Protein AF-A0A7V9N534-F1 (afdb_monomer)

Structure (mmCIF, N/CA/C/O backbone):
data_AF-A0A7V9N534-F1
#
_entry.id   AF-A0A7V9N534-F1
#
loop_
_atom_site.group_PDB
_atom_site.id
_atom_site.type_symbol
_atom_site.label_atom_id
_atom_site.label_alt_id
_atom_site.label_comp_id
_atom_site.label_asym_id
_atom_site.label_entity_id
_atom_site.label_seq_id
_atom_site.pdbx_PDB_ins_code
_atom_site.Cartn_x
_atom_site.Cartn_y
_atom_site.Cartn_z
_atom_site.occupancy
_atom_site.B_iso_or_equiv
_atom_site.auth_seq_id
_atom_site.auth_comp_id
_atom_site.auth_asym_id
_atom_site.auth_atom_id
_atom_site.pdbx_PDB_model_num
ATOM 1 N N . MET A 1 1 ? -15.725 -11.123 -26.583 1.00 34.72 1 MET A N 1
ATOM 2 C CA . MET A 1 1 ? -14.378 -10.936 -25.998 1.00 34.72 1 MET A CA 1
ATOM 3 C C . MET A 1 1 ? -13.426 -10.528 -27.109 1.00 34.72 1 MET A C 1
ATOM 5 O O . MET A 1 1 ? -13.048 -11.369 -27.905 1.00 34.72 1 MET A O 1
ATOM 9 N N . SER A 1 2 ? -13.107 -9.239 -27.230 1.00 26.81 2 SER A N 1
ATOM 10 C CA . SER A 1 2 ? -12.136 -8.755 -28.219 1.00 26.81 2 SER A CA 1
ATOM 11 C C . SER A 1 2 ? -11.227 -7.738 -27.540 1.00 26.81 2 SER A C 1
ATOM 13 O O . SER A 1 2 ? -11.642 -6.624 -27.224 1.00 26.81 2 SER A O 1
ATOM 15 N N . ARG A 1 3 ? -10.002 -8.171 -27.228 1.00 32.28 3 ARG A N 1
ATOM 16 C CA . ARG A 1 3 ? -8.938 -7.313 -26.707 1.00 32.28 3 ARG A CA 1
ATOM 17 C C . ARG A 1 3 ? -8.344 -6.552 -27.893 1.00 32.28 3 ARG A C 1
ATOM 19 O O . ARG A 1 3 ? -7.457 -7.061 -28.571 1.00 32.28 3 ARG A O 1
ATOM 26 N N . ARG A 1 4 ? -8.817 -5.327 -28.141 1.00 32.69 4 ARG A N 1
ATOM 27 C CA . ARG A 1 4 ? -8.069 -4.342 -28.938 1.00 32.69 4 ARG A CA 1
ATOM 28 C C . ARG A 1 4 ? -6.827 -3.948 -28.132 1.00 32.69 4 ARG A C 1
ATOM 30 O O . ARG A 1 4 ? -6.907 -3.095 -27.258 1.00 32.69 4 ARG A O 1
ATOM 37 N N . ARG A 1 5 ? -5.696 -4.616 -28.378 1.00 34.22 5 ARG A N 1
ATOM 38 C CA . ARG A 1 5 ? -4.385 -4.179 -27.881 1.00 34.22 5 ARG A CA 1
ATOM 39 C C . ARG A 1 5 ? -3.952 -2.962 -28.703 1.00 34.22 5 ARG A C 1
ATOM 41 O O . ARG A 1 5 ? -3.836 -3.046 -29.924 1.00 34.22 5 ARG A O 1
ATOM 48 N N . SER A 1 6 ? -3.788 -1.830 -28.024 1.00 29.58 6 SER A N 1
ATOM 49 C CA . SER A 1 6 ? -3.325 -0.558 -28.576 1.00 29.58 6 SER A CA 1
ATOM 50 C C . SER A 1 6 ? -2.000 -0.728 -29.319 1.00 29.58 6 SER A C 1
ATOM 52 O O . SER A 1 6 ? -0.975 -1.045 -28.729 1.00 29.58 6 SER A O 1
ATOM 54 N N . ARG A 1 7 ? -2.038 -0.486 -30.630 1.00 30.48 7 ARG A N 1
ATOM 55 C CA . ARG A 1 7 ? -0.916 -0.561 -31.579 1.00 30.48 7 ARG A CA 1
ATOM 56 C C . ARG A 1 7 ? -0.145 0.769 -31.681 1.00 30.48 7 ARG A C 1
ATOM 58 O O . ARG A 1 7 ? 0.484 1.033 -32.695 1.00 30.48 7 ARG A O 1
ATOM 65 N N . VAL A 1 8 ? -0.261 1.641 -30.676 1.00 29.80 8 VAL A N 1
ATOM 66 C CA . VAL A 1 8 ? 0.045 3.078 -30.826 1.00 29.80 8 VAL A CA 1
ATOM 67 C C . VAL A 1 8 ? 1.438 3.469 -30.315 1.00 29.80 8 VAL A C 1
ATOM 69 O O . VAL A 1 8 ? 2.011 4.421 -30.827 1.00 29.80 8 VAL A O 1
ATOM 72 N N . THR A 1 9 ? 2.051 2.724 -29.392 1.00 31.89 9 THR A N 1
ATOM 73 C CA . THR A 1 9 ? 3.309 3.184 -28.764 1.00 31.89 9 THR A CA 1
ATOM 74 C C . THR A 1 9 ? 4.576 2.692 -29.477 1.00 31.89 9 THR A C 1
ATOM 76 O O . THR A 1 9 ? 5.574 3.404 -29.506 1.00 31.89 9 THR A O 1
ATOM 79 N N . MET A 1 10 ? 4.527 1.534 -30.151 1.00 27.73 10 MET A N 1
ATOM 80 C CA . MET A 1 10 ? 5.702 0.928 -30.808 1.00 27.73 10 MET A CA 1
ATOM 81 C C . MET A 1 10 ? 6.201 1.707 -32.042 1.00 27.73 10 MET A C 1
ATOM 83 O O . MET A 1 10 ? 7.326 1.513 -32.481 1.00 27.73 10 MET A O 1
ATOM 87 N N . VAL A 1 11 ? 5.389 2.623 -32.583 1.00 33.34 11 VAL A N 1
ATOM 88 C CA . VAL A 1 11 ? 5.749 3.460 -33.745 1.00 33.34 11 VAL A CA 1
ATOM 89 C C . VAL A 1 11 ? 6.520 4.725 -33.334 1.00 33.34 11 VAL A C 1
ATOM 91 O O . VAL A 1 11 ? 7.246 5.292 -34.145 1.00 33.34 11 VAL A O 1
ATOM 94 N N . MET A 1 12 ? 6.412 5.170 -32.078 1.00 34.12 12 MET A N 1
ATOM 95 C CA . MET A 1 12 ? 6.914 6.493 -31.677 1.00 34.12 12 MET A CA 1
ATOM 96 C C . MET A 1 12 ? 8.432 6.531 -31.454 1.00 34.12 12 MET A C 1
ATOM 98 O O . MET A 1 12 ? 9.048 7.555 -3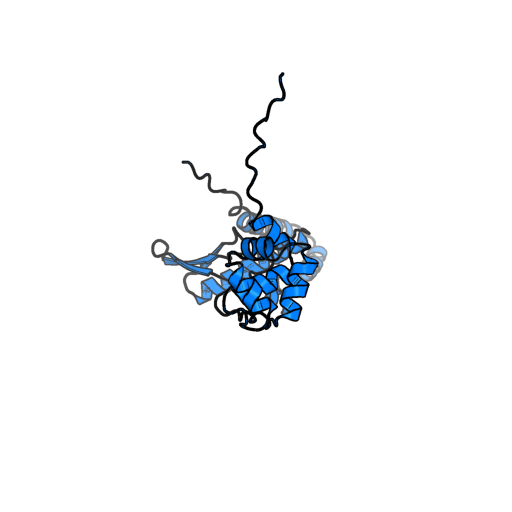1.729 1.00 34.12 12 MET A O 1
ATOM 102 N N . ILE A 1 13 ? 9.050 5.424 -31.027 1.00 41.28 13 ILE A N 1
ATOM 103 C CA . ILE A 1 13 ? 10.506 5.358 -30.805 1.00 41.28 13 ILE A CA 1
ATOM 104 C C . ILE A 1 13 ? 11.244 5.194 -32.144 1.00 41.28 13 ILE A C 1
ATOM 106 O O . ILE A 1 13 ? 12.205 5.908 -32.415 1.00 41.28 13 ILE A O 1
ATOM 110 N N . GLN A 1 14 ? 10.738 4.342 -33.040 1.00 35.94 14 GLN A N 1
ATOM 111 C CA . GLN A 1 14 ? 11.342 4.139 -34.361 1.00 35.94 14 GLN A CA 1
ATOM 112 C C . GLN A 1 14 ? 11.117 5.332 -35.304 1.00 35.94 14 GLN A C 1
ATOM 114 O O . GLN A 1 14 ? 12.031 5.738 -36.016 1.00 35.94 14 GLN A O 1
ATOM 119 N N . GLY A 1 15 ? 9.941 5.969 -35.244 1.00 37.09 15 GLY A N 1
ATOM 120 C CA . GLY A 1 15 ? 9.663 7.189 -36.005 1.00 37.09 15 GLY A CA 1
ATOM 121 C C . GLY A 1 15 ? 10.500 8.395 -35.559 1.00 37.09 15 GLY A C 1
ATOM 122 O O . GLY A 1 15 ? 10.834 9.241 -36.387 1.00 37.09 15 GLY A O 1
ATOM 123 N N . TYR A 1 16 ? 10.878 8.469 -34.277 1.00 45.50 16 TYR A N 1
ATOM 124 C CA . TYR A 1 16 ? 11.784 9.505 -33.777 1.00 45.50 16 TYR A CA 1
ATOM 125 C C . TYR A 1 16 ? 13.207 9.315 -34.319 1.00 45.50 16 TYR A C 1
ATOM 127 O O . TYR A 1 16 ? 13.776 10.260 -34.860 1.00 45.50 16 TYR A O 1
ATOM 135 N N . GLN A 1 17 ? 13.734 8.086 -34.287 1.00 39.81 17 GLN A N 1
ATOM 136 C CA . GLN A 1 17 ? 15.042 7.755 -34.866 1.00 39.81 17 GLN A CA 1
ATOM 137 C C . GLN A 1 17 ? 15.075 8.011 -36.387 1.00 39.81 17 GLN A C 1
ATOM 139 O O . GLN A 1 17 ? 16.002 8.636 -36.895 1.00 39.81 17 GLN A O 1
ATOM 144 N N . GLU A 1 18 ? 14.021 7.644 -37.128 1.00 41.62 18 GLU A N 1
ATOM 145 C CA . GLU A 1 18 ? 13.930 7.903 -38.575 1.00 41.62 18 GLU A CA 1
ATOM 146 C C . GLU A 1 18 ? 13.803 9.395 -38.925 1.00 41.62 18 GLU A C 1
ATOM 148 O O . GLU A 1 18 ? 14.359 9.842 -39.933 1.00 41.62 18 GLU A O 1
ATOM 153 N N . LYS A 1 19 ? 13.097 10.186 -38.105 1.00 45.97 19 LYS A N 1
ATOM 154 C CA . LYS A 1 19 ? 12.995 11.641 -38.286 1.00 45.97 19 LYS A CA 1
ATOM 155 C C . LYS A 1 19 ? 14.344 12.322 -38.037 1.00 45.97 19 LYS A C 1
ATOM 157 O O . LYS A 1 19 ? 14.767 13.119 -38.871 1.00 45.97 19 LYS A O 1
ATOM 162 N N . GLN A 1 20 ? 15.037 11.953 -36.959 1.00 45.94 20 GLN A N 1
ATOM 163 C CA . GLN A 1 20 ? 16.370 12.472 -36.633 1.00 45.94 20 GLN A CA 1
ATOM 164 C C . GLN A 1 20 ? 17.392 12.121 -37.727 1.00 45.94 20 GLN A C 1
ATOM 166 O O . GLN A 1 20 ? 18.140 12.991 -38.170 1.00 45.94 20 GLN A O 1
ATOM 171 N N . VAL A 1 21 ? 17.359 10.892 -38.261 1.00 42.34 21 VAL A N 1
ATOM 172 C CA . VAL A 1 21 ? 18.230 10.457 -39.370 1.00 42.34 21 VAL A CA 1
ATOM 173 C C . VAL A 1 21 ? 17.909 11.194 -40.676 1.00 42.34 21 VAL A C 1
ATOM 175 O O . VAL A 1 21 ? 18.824 11.650 -41.362 1.00 42.34 21 VAL A O 1
ATOM 178 N N . ARG A 1 22 ? 16.628 11.384 -41.030 1.00 47.25 22 ARG A N 1
ATOM 179 C CA . ARG A 1 22 ? 16.240 12.150 -42.233 1.00 47.25 22 ARG A CA 1
ATOM 180 C C . ARG A 1 22 ? 16.625 13.625 -42.134 1.00 47.25 22 ARG A C 1
ATOM 182 O O . ARG A 1 22 ? 17.104 14.190 -43.114 1.00 47.25 22 ARG A O 1
ATOM 189 N N . GLU A 1 23 ? 16.458 14.238 -40.967 1.00 46.44 23 GLU A N 1
ATOM 190 C CA . GLU A 1 23 ? 16.851 15.630 -40.722 1.00 46.44 23 GLU A CA 1
ATOM 191 C C . GLU A 1 23 ? 18.378 15.805 -40.640 1.00 46.44 23 GLU A C 1
ATOM 193 O O . GLU A 1 23 ? 18.887 16.856 -41.032 1.00 46.44 23 GLU A O 1
ATOM 198 N N . ALA A 1 24 ? 19.122 14.788 -40.189 1.00 45.25 24 ALA A N 1
ATOM 199 C CA . ALA A 1 24 ? 20.587 14.760 -40.211 1.00 45.25 24 ALA A CA 1
ATOM 200 C C . ALA A 1 24 ? 21.148 14.596 -41.638 1.00 45.25 24 ALA A C 1
ATOM 202 O O . ALA A 1 24 ? 22.110 15.272 -42.006 1.00 45.25 24 ALA A O 1
ATOM 203 N N . ILE A 1 25 ? 20.512 13.770 -42.480 1.00 47.59 25 ILE A N 1
ATOM 204 C CA . ILE A 1 25 ? 20.853 13.633 -43.907 1.00 47.59 25 ILE A CA 1
ATOM 205 C C . ILE A 1 25 ? 20.515 14.919 -44.681 1.00 47.59 25 ILE A C 1
ATOM 207 O O . ILE A 1 25 ? 21.294 15.341 -45.529 1.00 47.59 25 ILE A O 1
ATOM 211 N N . ALA A 1 26 ? 19.397 15.582 -44.369 1.00 48.44 26 ALA A N 1
ATOM 212 C CA . ALA A 1 26 ? 19.034 16.858 -44.990 1.00 48.44 26 ALA A CA 1
ATOM 213 C C . ALA A 1 26 ? 20.002 18.000 -44.611 1.00 48.44 26 ALA A C 1
ATOM 215 O O . ALA A 1 26 ? 20.362 18.806 -45.466 1.00 48.44 26 ALA A O 1
ATOM 216 N N . ARG A 1 27 ? 20.476 18.040 -43.355 1.00 43.56 27 ARG A N 1
ATOM 217 C CA . ARG A 1 27 ? 21.455 19.031 -42.862 1.00 43.56 27 ARG A CA 1
ATOM 218 C C . ARG A 1 27 ? 22.885 18.795 -43.355 1.00 43.56 27 ARG A C 1
ATOM 220 O O . ARG A 1 27 ? 23.632 19.753 -43.516 1.00 43.56 27 ARG A O 1
ATOM 227 N N . SER A 1 28 ? 23.281 17.550 -43.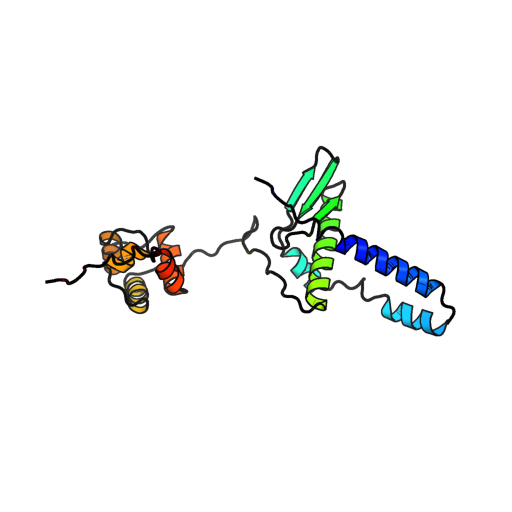631 1.00 44.28 28 SER A N 1
ATOM 228 C CA . SER A 1 28 ? 24.611 17.261 -44.196 1.00 44.28 28 SER A CA 1
ATOM 229 C C . SER A 1 28 ? 24.749 17.697 -45.662 1.00 44.28 28 SER A C 1
ATOM 231 O O . SER A 1 28 ? 25.868 17.904 -46.141 1.00 44.28 28 SER A O 1
ATOM 233 N N . GLN A 1 29 ? 23.617 17.888 -46.353 1.00 52.22 29 GLN A N 1
ATOM 234 C CA . GLN A 1 29 ? 23.547 18.310 -47.754 1.00 52.22 29 GLN A CA 1
ATOM 235 C C . GLN A 1 29 ? 23.413 19.834 -47.948 1.00 52.22 29 GLN A C 1
ATOM 237 O O . GLN A 1 29 ? 23.663 20.313 -49.055 1.00 52.22 29 GLN A O 1
ATOM 242 N N . SER A 1 30 ? 23.083 20.621 -46.915 1.00 45.69 30 SER A N 1
ATOM 243 C CA . SER A 1 30 ? 23.062 22.090 -47.001 1.00 45.69 30 SER A CA 1
ATOM 244 C C . SER A 1 30 ? 24.465 22.680 -46.803 1.00 45.69 30 SER A C 1
ATOM 246 O O . SER A 1 30 ? 25.113 22.502 -45.772 1.00 45.69 30 SER A O 1
ATOM 248 N N . ALA A 1 31 ? 24.966 23.365 -47.830 1.00 53.75 31 ALA A N 1
ATOM 249 C CA . ALA A 1 31 ? 26.324 23.886 -47.904 1.00 53.75 31 ALA A CA 1
ATOM 250 C C . ALA A 1 31 ? 26.476 25.256 -47.210 1.00 53.75 31 ALA A C 1
ATOM 252 O O . ALA A 1 31 ? 26.353 26.291 -47.861 1.00 53.75 31 ALA A O 1
ATOM 253 N N . ASN A 1 32 ? 26.813 25.270 -45.915 1.00 53.84 32 ASN A N 1
ATOM 254 C CA . ASN A 1 32 ? 27.385 26.447 -45.245 1.00 53.84 32 ASN A CA 1
ATOM 255 C C . ASN A 1 32 ? 28.390 26.034 -44.136 1.00 53.84 32 ASN A C 1
ATOM 257 O O . ASN A 1 32 ? 28.001 25.355 -43.185 1.00 53.84 32 ASN A O 1
ATOM 261 N N . PRO A 1 33 ? 29.684 26.407 -44.226 1.00 51.62 33 PRO A N 1
ATOM 262 C CA . PRO A 1 33 ? 30.714 26.031 -43.247 1.00 51.62 33 PRO A CA 1
ATOM 263 C C . PRO A 1 33 ? 30.466 26.541 -41.818 1.00 51.62 33 PRO A C 1
ATOM 265 O O . PRO A 1 33 ? 30.778 25.826 -40.872 1.00 51.62 33 PRO A O 1
ATOM 268 N N . ALA A 1 34 ? 29.857 27.720 -41.649 1.00 52.56 34 ALA A N 1
ATOM 269 C CA . ALA A 1 34 ? 29.567 28.288 -40.326 1.00 52.56 34 ALA A CA 1
ATOM 270 C C . ALA A 1 34 ? 28.436 27.538 -39.592 1.00 52.56 34 ALA A C 1
ATOM 272 O O . ALA A 1 34 ? 28.434 27.434 -38.369 1.00 52.56 34 ALA A O 1
ATOM 273 N N . GLU A 1 35 ? 27.500 26.948 -40.342 1.00 49.88 35 GLU A N 1
ATOM 274 C CA . GLU A 1 35 ? 26.437 26.101 -39.786 1.00 49.88 35 GLU A CA 1
ATOM 275 C C . GLU A 1 35 ? 26.971 24.731 -39.352 1.00 49.88 35 GLU A C 1
ATOM 277 O O . GLU A 1 35 ? 26.419 24.132 -38.434 1.00 49.88 35 GLU A O 1
ATOM 282 N N . ARG A 1 36 ? 28.070 24.247 -39.955 1.00 48.66 36 ARG A N 1
ATOM 283 C CA . ARG A 1 36 ? 28.744 23.010 -39.525 1.00 48.66 36 ARG A CA 1
ATOM 284 C C . ARG A 1 36 ? 29.401 23.174 -38.162 1.00 48.66 36 ARG A C 1
ATOM 286 O O . ARG A 1 36 ? 29.263 22.289 -37.331 1.00 48.66 36 ARG A O 1
ATOM 293 N N . GLU A 1 37 ? 30.062 24.299 -37.918 1.00 42.94 37 GLU A N 1
ATOM 294 C CA . GLU A 1 37 ? 30.744 24.569 -36.646 1.00 42.94 37 GLU A CA 1
ATOM 295 C C . GLU A 1 37 ? 29.742 24.732 -35.491 1.00 42.94 37 GLU A C 1
ATOM 297 O O . GLU A 1 37 ? 29.888 24.100 -34.448 1.00 42.94 37 GLU A O 1
ATOM 302 N N . HIS A 1 38 ? 28.637 25.449 -35.724 1.00 42.00 38 HIS A N 1
ATOM 303 C CA . HIS A 1 38 ? 27.565 25.594 -34.732 1.00 42.00 38 HIS A CA 1
ATOM 304 C C . HIS A 1 38 ? 26.722 24.316 -34.552 1.00 42.00 38 HIS A C 1
ATOM 306 O O . HIS A 1 38 ? 26.182 24.064 -33.474 1.00 42.00 38 HIS A O 1
ATOM 312 N N . ALA A 1 39 ? 26.625 23.471 -35.586 1.00 41.19 39 ALA A N 1
ATOM 313 C CA . ALA A 1 39 ? 26.009 22.153 -35.473 1.00 41.19 39 ALA A CA 1
ATOM 314 C C . ALA A 1 39 ? 26.876 21.171 -34.675 1.00 41.19 39 ALA A C 1
ATOM 316 O O . ALA A 1 39 ? 26.305 20.350 -33.973 1.00 41.19 39 ALA A O 1
ATOM 317 N N . ILE A 1 40 ? 28.209 21.262 -34.741 1.00 42.41 40 ILE A N 1
ATOM 318 C CA . ILE A 1 40 ? 29.130 20.445 -33.928 1.00 42.41 40 ILE A CA 1
ATOM 319 C C . ILE A 1 40 ? 29.041 20.842 -32.442 1.00 42.41 40 ILE A C 1
ATOM 321 O O . ILE A 1 40 ? 29.060 19.982 -31.561 1.00 42.41 40 ILE A O 1
ATOM 325 N N . GLU A 1 41 ? 28.863 22.133 -32.157 1.00 38.62 41 GLU A N 1
ATOM 326 C CA . GLU A 1 41 ? 28.732 22.659 -30.791 1.00 38.62 41 GLU A CA 1
ATOM 327 C C . GLU A 1 41 ? 27.388 22.274 -30.137 1.00 38.62 41 GLU A C 1
ATOM 329 O O . GLU A 1 41 ? 27.350 21.912 -28.964 1.00 38.62 41 GLU A O 1
ATOM 334 N N . ASN A 1 42 ? 26.303 22.206 -30.920 1.00 38.47 42 ASN A N 1
ATOM 335 C CA . ASN A 1 42 ? 24.999 21.687 -30.477 1.00 38.47 42 ASN A CA 1
ATOM 336 C C . ASN A 1 42 ? 24.823 20.161 -30.662 1.00 38.47 42 ASN A C 1
ATOM 338 O O . ASN A 1 42 ? 23.759 19.627 -30.346 1.00 38.47 42 ASN A O 1
ATOM 342 N N . GLN A 1 43 ? 25.835 19.441 -31.163 1.00 38.59 43 GLN A N 1
ATOM 343 C CA . GLN A 1 43 ? 25.797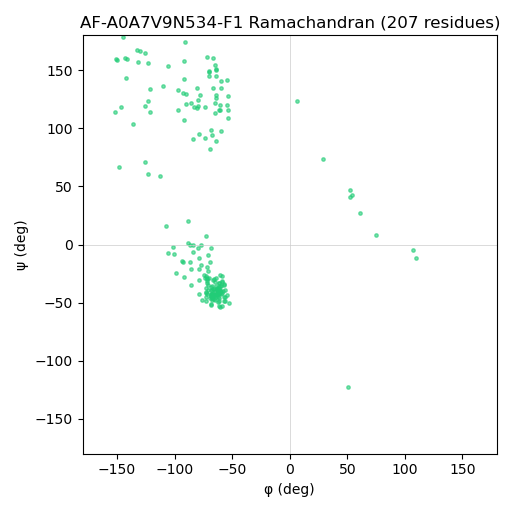 17.982 -31.377 1.00 38.59 43 GLN A CA 1
ATOM 344 C C . GLN A 1 43 ? 26.144 17.153 -30.133 1.00 38.59 43 GLN A C 1
ATOM 346 O O . GLN A 1 43 ? 26.080 15.933 -30.202 1.00 38.59 43 GLN A O 1
ATOM 351 N N . HIS A 1 44 ? 26.448 17.776 -28.993 1.00 38.12 44 HIS A N 1
ATOM 352 C CA . HIS A 1 44 ? 26.866 17.059 -27.779 1.00 38.12 44 HIS A CA 1
ATOM 353 C C . HIS A 1 44 ? 25.812 17.022 -26.660 1.00 38.12 44 HIS A C 1
ATOM 355 O O . HIS A 1 44 ? 26.133 16.683 -25.524 1.00 38.12 44 HIS A O 1
ATOM 361 N N . SER A 1 45 ? 24.542 17.323 -26.949 1.00 39.53 45 SER A N 1
ATOM 362 C CA . SER A 1 45 ? 23.483 17.209 -25.931 1.00 39.53 45 SER A CA 1
ATOM 363 C C . SER A 1 45 ? 22.900 15.792 -25.784 1.00 39.53 45 SER A C 1
ATOM 365 O O . SER A 1 45 ? 22.097 15.583 -24.881 1.00 39.53 45 SER A O 1
ATOM 367 N N . SER A 1 46 ? 23.280 14.825 -26.633 1.00 38.19 46 SER A N 1
ATOM 368 C CA . SER A 1 46 ? 22.877 13.409 -26.511 1.00 38.19 46 SER A CA 1
ATOM 369 C C . SER A 1 46 ? 23.868 12.537 -25.733 1.00 38.19 46 SER A C 1
ATOM 371 O O . SER A 1 46 ? 23.500 11.442 -25.325 1.00 38.19 46 SER A O 1
ATOM 373 N N . ASP A 1 47 ? 25.097 13.017 -25.510 1.00 45.75 47 ASP A N 1
ATOM 374 C CA . ASP A 1 47 ? 26.193 12.221 -24.928 1.00 45.75 47 ASP A CA 1
ATOM 375 C C . ASP A 1 47 ? 26.426 12.502 -23.433 1.00 45.75 47 ASP A C 1
ATOM 377 O O . ASP A 1 47 ? 27.265 11.866 -22.800 1.00 45.75 47 ASP A O 1
ATOM 381 N N . ASN A 1 48 ? 25.678 13.436 -22.843 1.00 50.59 48 ASN A N 1
ATOM 382 C CA . ASN A 1 48 ? 25.828 13.838 -21.445 1.00 50.59 48 ASN A CA 1
ATOM 383 C C . ASN A 1 48 ? 24.598 13.434 -20.620 1.00 50.59 48 ASN A C 1
ATOM 385 O O . ASN A 1 48 ? 23.942 14.282 -20.023 1.00 50.59 48 ASN A O 1
ATOM 389 N N . VAL A 1 49 ? 24.284 12.134 -20.570 1.00 57.44 49 VAL A N 1
ATOM 390 C CA . VAL A 1 49 ? 23.391 11.634 -19.513 1.00 57.44 49 VAL A CA 1
ATOM 391 C C . VAL A 1 49 ? 24.118 11.837 -18.187 1.00 57.44 49 VAL A C 1
ATOM 393 O O . VAL A 1 49 ? 25.168 11.242 -17.929 1.00 57.44 49 VAL A O 1
ATOM 396 N N . THR A 1 50 ? 23.599 12.726 -17.353 1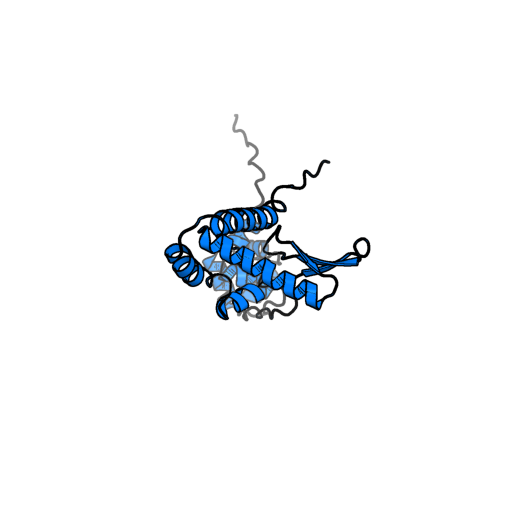.00 69.69 50 THR A N 1
ATOM 397 C CA . THR A 1 50 ? 24.190 13.024 -16.052 1.00 69.69 50 THR A CA 1
ATOM 398 C C . THR A 1 50 ? 24.123 11.795 -15.138 1.00 69.69 50 THR A C 1
ATOM 400 O O . THR A 1 50 ? 23.253 10.931 -15.263 1.00 69.69 50 THR A O 1
ATOM 403 N N . ALA A 1 51 ? 25.034 11.706 -14.163 1.00 65.94 51 ALA A N 1
ATOM 404 C CA . ALA A 1 51 ? 25.008 10.622 -13.174 1.00 65.94 51 ALA A CA 1
ATOM 405 C C . ALA A 1 51 ? 23.686 10.576 -12.378 1.00 65.94 51 ALA A C 1
ATOM 407 O O . ALA A 1 51 ? 23.281 9.513 -11.912 1.00 65.94 51 ALA A O 1
ATOM 408 N N . GLU A 1 52 ? 23.012 11.720 -12.239 1.00 69.19 52 GLU A N 1
ATOM 409 C CA . GLU A 1 52 ? 21.705 11.845 -11.593 1.00 69.19 52 GLU A CA 1
ATOM 410 C C . GLU A 1 52 ? 20.582 11.256 -12.457 1.00 69.19 52 GLU A C 1
ATOM 412 O O . GLU A 1 52 ? 19.788 10.461 -11.956 1.00 69.19 52 GLU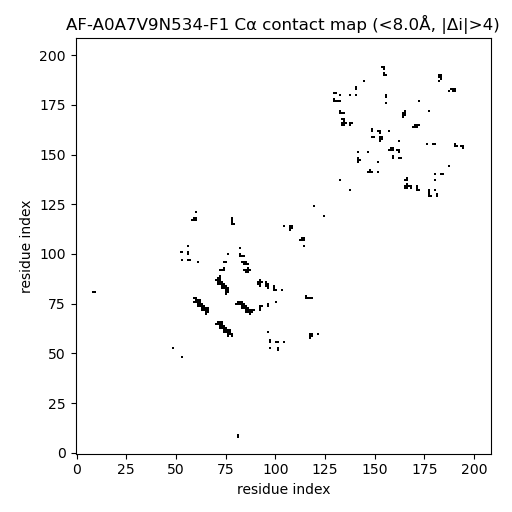 A O 1
ATOM 417 N N . GLU A 1 53 ? 20.566 11.546 -13.760 1.00 66.25 53 GLU A N 1
ATOM 418 C CA . GLU A 1 53 ? 19.614 10.954 -14.712 1.00 66.25 53 GLU A CA 1
ATOM 419 C C . GLU A 1 53 ? 19.791 9.433 -14.819 1.00 66.25 53 GLU A C 1
ATOM 421 O O . GLU A 1 53 ? 18.805 8.696 -14.837 1.00 66.25 53 GLU A O 1
ATOM 426 N N . LEU A 1 54 ? 21.036 8.941 -14.787 1.00 65.56 54 LEU A N 1
ATOM 427 C CA . LEU A 1 54 ? 21.345 7.507 -14.713 1.00 65.56 54 LEU A CA 1
ATOM 428 C C . LEU A 1 54 ? 20.856 6.871 -13.406 1.00 65.56 54 LEU A C 1
ATOM 430 O O . LEU A 1 54 ? 20.287 5.778 -13.422 1.00 65.56 54 LEU A O 1
ATOM 434 N N . ALA A 1 55 ? 21.060 7.534 -12.265 1.00 73.25 55 ALA A N 1
ATOM 435 C CA . ALA A 1 55 ? 20.581 7.046 -10.972 1.00 73.25 55 ALA A CA 1
ATOM 436 C C . ALA A 1 55 ? 19.045 7.020 -10.907 1.00 73.25 55 ALA A C 1
ATOM 438 O O . ALA A 1 55 ? 18.464 6.068 -10.382 1.00 73.25 55 ALA A O 1
ATOM 439 N N . GLN A 1 56 ? 18.381 8.024 -11.486 1.00 74.25 56 GLN A N 1
ATOM 440 C CA . GLN A 1 56 ? 16.928 8.073 -11.596 1.00 74.25 56 GLN A CA 1
ATOM 441 C C . GLN A 1 56 ? 16.400 6.983 -12.536 1.00 74.25 56 GLN A C 1
ATOM 443 O O . GLN A 1 56 ? 15.471 6.271 -12.166 1.00 74.25 56 GLN A O 1
ATOM 448 N N . ALA A 1 57 ? 17.000 6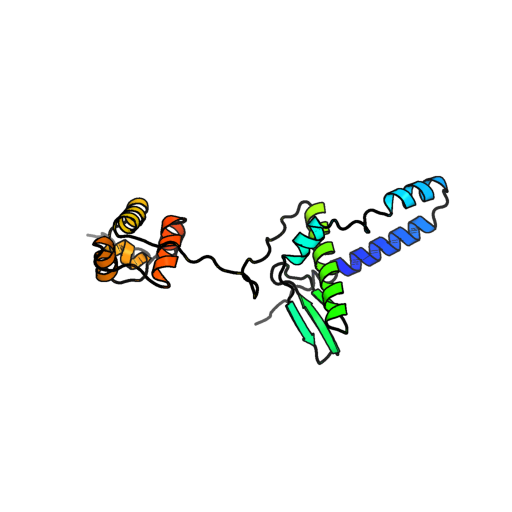.792 -13.710 1.00 76.31 57 ALA A N 1
ATOM 449 C CA . ALA A 1 57 ? 16.651 5.716 -14.636 1.00 76.31 57 ALA A CA 1
ATOM 450 C C . ALA A 1 57 ? 16.758 4.332 -13.974 1.00 76.31 57 ALA A C 1
ATOM 452 O O . ALA A 1 57 ? 15.824 3.534 -14.039 1.00 76.31 57 ALA A O 1
ATOM 453 N N . ARG A 1 58 ? 17.848 4.089 -13.238 1.00 81.94 58 ARG A N 1
ATOM 454 C CA . ARG A 1 58 ? 18.097 2.827 -12.519 1.00 81.94 58 ARG A CA 1
ATOM 455 C C . ARG A 1 58 ? 17.203 2.597 -11.304 1.00 81.94 58 ARG A C 1
ATOM 457 O O . ARG A 1 58 ? 17.213 1.503 -10.747 1.00 81.94 58 ARG A O 1
ATOM 464 N N . SER A 1 59 ? 16.432 3.600 -10.887 1.00 84.12 59 SER A N 1
ATOM 465 C CA . SER A 1 59 ? 15.419 3.427 -9.842 1.00 84.12 59 SER A CA 1
ATOM 466 C C . SER A 1 59 ? 14.147 2.735 -10.349 1.00 84.12 59 SER A C 1
ATOM 468 O O . SER A 1 59 ? 13.384 2.212 -9.539 1.00 84.12 59 SER A O 1
ATOM 470 N N . TYR A 1 60 ? 13.927 2.688 -11.668 1.00 87.44 60 TYR A N 1
ATOM 471 C CA . TYR A 1 60 ? 12.805 1.966 -12.268 1.00 87.44 60 TYR A CA 1
ATOM 472 C C . TYR A 1 60 ? 13.104 0.472 -12.366 1.00 87.44 60 TYR A C 1
ATOM 474 O O . TYR A 1 60 ? 14.174 0.061 -12.814 1.00 87.44 60 TYR A O 1
ATOM 482 N N . ALA A 1 61 ? 12.126 -0.352 -11.989 1.00 87.88 61 ALA A N 1
ATOM 483 C CA . ALA A 1 61 ? 12.253 -1.798 -12.085 1.00 87.88 61 ALA A CA 1
ATOM 484 C C . ALA A 1 61 ? 12.368 -2.238 -13.553 1.00 87.88 61 ALA A C 1
ATOM 486 O O . ALA A 1 61 ? 11.474 -1.983 -14.363 1.00 87.88 61 ALA A O 1
ATOM 487 N N . MET A 1 62 ? 13.463 -2.925 -13.876 1.00 89.19 62 MET A N 1
ATOM 488 C CA . MET A 1 62 ? 13.684 -3.553 -15.174 1.00 89.19 62 MET A CA 1
ATOM 489 C C . MET A 1 62 ? 13.303 -5.032 -15.089 1.00 89.19 62 MET A C 1
ATOM 491 O O . MET A 1 62 ? 13.930 -5.805 -14.366 1.00 89.19 62 MET A O 1
ATOM 495 N N . GLU A 1 63 ? 12.284 -5.435 -15.841 1.00 89.69 63 GLU A N 1
ATOM 496 C CA . GLU A 1 63 ? 11.885 -6.835 -15.972 1.00 89.69 63 GLU A CA 1
ATOM 497 C C . GLU A 1 63 ? 12.484 -7.433 -17.241 1.00 89.69 63 GLU A C 1
ATOM 499 O O . GLU A 1 63 ? 12.394 -6.840 -18.316 1.00 89.69 63 GLU A O 1
ATOM 504 N N . MET A 1 64 ? 13.073 -8.624 -17.117 1.00 90.31 64 MET A N 1
ATOM 505 C CA . MET A 1 64 ? 13.696 -9.341 -18.227 1.00 90.31 64 MET A CA 1
ATOM 506 C C . MET A 1 64 ? 13.090 -10.731 -18.394 1.00 90.31 64 MET A C 1
ATOM 508 O O . MET A 1 64 ? 13.154 -11.563 -17.488 1.00 90.31 64 MET A O 1
ATOM 512 N N . GLU A 1 65 ? 12.582 -11.010 -19.589 1.00 93.19 65 GLU A N 1
ATOM 513 C CA . GLU A 1 65 ? 11.978 -12.287 -19.961 1.00 93.19 65 GLU A CA 1
ATOM 514 C C . GLU A 1 65 ? 12.720 -12.889 -21.160 1.00 93.19 65 GLU A C 1
ATOM 516 O O . GLU A 1 65 ? 13.010 -12.201 -22.135 1.00 93.19 65 GLU A O 1
ATOM 521 N N . TRP A 1 66 ? 13.046 -14.181 -21.109 1.00 96.31 66 TRP A N 1
ATOM 522 C CA . TRP A 1 66 ? 13.608 -14.884 -22.265 1.00 96.31 66 TRP A CA 1
ATOM 523 C C . TRP A 1 66 ? 12.494 -15.275 -23.244 1.00 96.31 66 TRP A C 1
ATOM 525 O O . TRP A 1 66 ? 11.577 -15.999 -22.857 1.00 96.31 66 TRP A O 1
ATOM 535 N N . SER A 1 67 ? 12.601 -14.856 -24.508 1.00 93.50 67 SER A N 1
ATOM 536 C CA . SER A 1 67 ? 11.757 -15.330 -25.612 1.00 93.50 67 SER A CA 1
ATOM 537 C C . SER A 1 67 ? 12.431 -16.531 -26.288 1.00 93.50 67 SER A C 1
ATOM 539 O O . SER A 1 67 ? 13.415 -16.346 -27.009 1.00 93.50 67 SER A O 1
ATOM 541 N N . PRO A 1 68 ? 11.935 -17.770 -26.095 1.00 92.88 68 PRO A N 1
ATOM 542 C CA . PRO A 1 68 ? 12.482 -18.935 -26.786 1.00 92.88 68 PRO A CA 1
ATOM 543 C C . PRO A 1 68 ? 12.155 -18.946 -28.286 1.00 92.88 68 PRO A C 1
ATOM 545 O O . PRO A 1 68 ? 12.860 -19.612 -29.037 1.00 92.88 68 PRO A O 1
ATOM 548 N N . GLU A 1 69 ? 11.102 -18.239 -28.715 1.00 91.06 69 GLU A N 1
ATOM 549 C CA . GLU A 1 69 ? 10.698 -18.132 -30.125 1.00 91.06 69 GLU A CA 1
ATOM 550 C C . GLU A 1 69 ? 11.675 -17.256 -30.916 1.00 91.06 69 GLU A C 1
ATOM 552 O O . GLU A 1 69 ? 12.089 -17.627 -32.012 1.00 91.06 69 GLU A O 1
ATOM 557 N N . ASP A 1 70 ? 12.098 -16.139 -30.319 1.00 92.12 70 ASP A N 1
ATOM 558 C CA . ASP A 1 70 ? 12.951 -15.144 -30.976 1.00 92.12 70 ASP A CA 1
ATOM 559 C C . ASP A 1 70 ? 14.433 -15.261 -30.582 1.00 92.12 70 ASP A C 1
ATOM 561 O O . ASP A 1 70 ? 15.281 -14.584 -31.156 1.00 92.12 70 ASP A O 1
ATOM 565 N N . ALA A 1 71 ? 14.752 -16.107 -29.597 1.00 94.00 71 ALA A N 1
ATOM 566 C CA . ALA A 1 71 ? 16.080 -16.251 -29.000 1.00 94.00 71 ALA A CA 1
ATOM 567 C C . ALA A 1 71 ? 16.683 -14.923 -28.485 1.00 94.00 71 ALA A C 1
ATOM 569 O O . ALA A 1 71 ? 17.875 -14.658 -28.649 1.00 94.00 71 ALA A O 1
ATOM 570 N N . ILE A 1 72 ? 15.857 -14.100 -27.832 1.00 94.31 72 ILE A N 1
ATOM 571 C CA . ILE A 1 72 ? 16.242 -12.806 -27.246 1.00 94.31 72 ILE A CA 1
ATOM 572 C C . ILE A 1 72 ? 15.739 -12.675 -25.809 1.00 94.31 72 ILE A C 1
ATOM 574 O O . ILE A 1 72 ? 14.737 -13.276 -25.418 1.00 94.31 72 ILE A O 1
ATOM 578 N N . PHE A 1 73 ? 16.391 -11.822 -25.030 1.00 95.00 73 PHE A N 1
ATOM 579 C CA . PHE A 1 73 ? 15.833 -11.276 -23.800 1.00 95.00 73 PHE A CA 1
ATOM 580 C C . PHE A 1 73 ? 14.993 -10.047 -24.140 1.00 95.00 73 PHE A C 1
ATOM 582 O O . PHE A 1 73 ? 15.502 -9.091 -24.718 1.00 95.00 73 PHE A O 1
ATOM 589 N N . VAL A 1 74 ? 13.716 -10.070 -23.773 1.00 91.88 74 VAL A N 1
ATOM 590 C CA . VAL A 1 74 ? 12.806 -8.928 -23.858 1.00 91.88 74 VAL A CA 1
ATOM 591 C C . VAL A 1 74 ? 12.830 -8.197 -22.527 1.00 91.88 74 VAL A C 1
ATOM 593 O O . VAL A 1 74 ? 12.673 -8.807 -21.471 1.00 91.88 74 VAL A O 1
ATOM 596 N N . VAL A 1 75 ? 13.005 -6.884 -22.592 1.00 93.12 75 VAL A N 1
ATOM 597 C CA . VAL A 1 75 ? 13.049 -5.992 -21.436 1.00 93.12 75 VAL A CA 1
ATOM 598 C C . VAL A 1 75 ? 11.797 -5.127 -21.420 1.00 93.12 75 VAL A C 1
ATOM 600 O O . VAL A 1 75 ? 11.380 -4.596 -22.455 1.00 93.12 75 VAL A O 1
ATOM 603 N N . SER A 1 76 ? 11.197 -4.970 -20.245 1.00 91.56 76 SER A N 1
ATOM 604 C CA . SER A 1 76 ? 10.065 -4.074 -20.012 1.00 91.56 76 SER A CA 1
ATOM 605 C C . SER A 1 76 ? 10.140 -3.398 -18.649 1.00 91.56 76 SER A C 1
ATOM 607 O O . SER A 1 76 ? 10.816 -3.873 -17.743 1.00 91.56 76 SER A O 1
ATOM 609 N N . PHE A 1 77 ? 9.402 -2.298 -18.509 1.00 89.88 77 PHE A N 1
ATOM 610 C CA . PHE A 1 77 ? 9.338 -1.497 -17.289 1.00 89.88 77 PHE A CA 1
ATOM 611 C C . PHE A 1 77 ? 7.881 -1.433 -16.805 1.00 89.88 77 PHE A C 1
ATOM 613 O O . PHE A 1 77 ? 7.047 -0.848 -17.507 1.00 89.88 77 PHE A O 1
ATOM 620 N N . PRO A 1 78 ? 7.533 -2.019 -15.643 1.00 87.44 78 PRO A N 1
ATOM 621 C CA . PRO A 1 78 ? 6.154 -2.049 -15.138 1.00 87.44 78 PRO A CA 1
ATOM 622 C C . PRO A 1 78 ? 5.542 -0.662 -14.950 1.00 87.44 78 PRO A C 1
ATOM 624 O O . PRO A 1 78 ? 4.381 -0.434 -15.296 1.00 87.44 78 PRO A O 1
ATOM 627 N N . ASP A 1 79 ? 6.353 0.274 -14.458 1.00 87.06 79 ASP A N 1
ATOM 628 C CA . ASP A 1 79 ? 5.945 1.652 -14.171 1.00 87.06 79 ASP A CA 1
ATOM 629 C C . ASP A 1 79 ? 5.884 2.527 -15.423 1.00 87.06 79 ASP A C 1
ATOM 631 O O . ASP A 1 79 ? 5.307 3.615 -15.400 1.00 87.06 79 ASP A O 1
ATOM 635 N N . VAL A 1 80 ? 6.422 2.034 -16.544 1.00 87.94 80 VAL A N 1
ATOM 636 C CA . VAL A 1 80 ? 6.442 2.739 -17.826 1.00 87.94 80 VAL A CA 1
ATOM 637 C C . VAL A 1 80 ? 5.817 1.868 -18.927 1.00 87.94 80 VAL A C 1
ATOM 639 O O . VAL A 1 80 ? 6.507 1.374 -19.829 1.00 87.94 80 VAL A O 1
ATOM 642 N N . PRO A 1 81 ? 4.480 1.662 -18.896 1.00 76.69 81 PRO A N 1
ATOM 643 C CA . PRO A 1 81 ? 3.810 0.765 -19.826 1.00 76.69 81 PRO A CA 1
ATOM 644 C C . PRO A 1 81 ? 4.002 1.199 -21.281 1.00 76.69 81 PRO A C 1
ATOM 646 O O . PRO A 1 81 ? 3.559 2.268 -21.705 1.00 76.69 81 PRO A O 1
ATOM 649 N N . GLY A 1 82 ? 4.612 0.321 -22.075 1.00 82.69 82 GLY A N 1
ATOM 650 C CA . GLY A 1 82 ? 4.827 0.526 -23.508 1.00 82.69 82 GLY A CA 1
ATOM 651 C C . GLY A 1 82 ? 6.280 0.767 -23.906 1.00 82.69 82 GLY A C 1
ATOM 652 O O . GLY A 1 82 ? 6.571 0.655 -25.095 1.00 82.69 82 GLY A O 1
ATOM 653 N N . VAL A 1 83 ? 7.183 1.012 -22.951 1.00 89.56 83 VAL A N 1
ATOM 654 C CA . VAL A 1 83 ? 8.628 0.948 -23.204 1.00 89.56 83 VAL A CA 1
ATOM 655 C C . VAL A 1 83 ? 9.053 -0.511 -23.160 1.00 89.56 83 VAL A C 1
ATOM 657 O O . VAL A 1 83 ? 8.878 -1.200 -22.153 1.00 89.56 83 VAL A O 1
ATOM 660 N N . ARG A 1 84 ? 9.557 -1.001 -24.291 1.00 89.62 84 ARG A N 1
ATOM 661 C CA . ARG A 1 84 ? 10.099 -2.350 -24.428 1.00 89.62 84 ARG A CA 1
ATOM 662 C C . ARG A 1 84 ? 11.308 -2.300 -25.337 1.00 89.62 84 ARG A C 1
ATOM 664 O O . ARG A 1 84 ? 11.305 -1.575 -26.330 1.00 89.62 84 ARG A O 1
ATOM 671 N N . THR A 1 85 ? 12.297 -3.108 -25.013 1.00 94.75 85 THR A N 1
ATOM 672 C CA . THR A 1 85 ? 13.496 -3.293 -25.822 1.00 94.75 85 THR A CA 1
ATOM 673 C C . THR A 1 85 ? 13.944 -4.745 -25.714 1.00 94.75 85 THR A C 1
ATOM 675 O O . THR A 1 85 ? 13.269 -5.557 -25.076 1.00 94.75 85 THR A O 1
ATOM 678 N N . HIS A 1 86 ? 15.012 -5.113 -26.401 1.00 94.06 86 HIS A N 1
ATOM 679 C CA . HIS A 1 86 ? 15.507 -6.477 -26.399 1.00 94.06 86 HIS A CA 1
ATOM 680 C C . HIS A 1 86 ? 17.011 -6.520 -26.618 1.00 94.06 86 HIS A C 1
ATOM 682 O O . HIS A 1 86 ? 17.591 -5.579 -27.149 1.00 94.06 86 HIS A O 1
ATOM 688 N N . GLY A 1 87 ? 17.615 -7.638 -26.232 1.00 91.38 87 GLY A N 1
ATOM 689 C CA . GLY A 1 87 ? 19.008 -7.949 -26.517 1.00 91.38 87 GLY A CA 1
ATOM 690 C C . GLY A 1 87 ? 19.215 -9.451 -26.637 1.00 91.38 87 GLY A C 1
ATOM 691 O O . GLY A 1 87 ? 18.417 -10.259 -26.160 1.00 91.38 87 GLY A O 1
ATOM 692 N N . THR A 1 88 ? 20.291 -9.841 -27.301 1.00 90.75 88 THR A N 1
ATOM 693 C CA . THR A 1 88 ? 20.619 -11.257 -27.554 1.00 90.75 88 THR A CA 1
ATOM 694 C C . THR A 1 88 ? 21.247 -11.938 -26.337 1.00 90.75 88 THR A C 1
ATOM 696 O O . THR A 1 88 ? 21.189 -13.158 -26.186 1.00 90.75 88 THR A O 1
ATOM 699 N N . THR A 1 89 ? 21.804 -11.144 -25.423 1.00 95.00 89 THR A N 1
ATOM 700 C CA . THR A 1 89 ? 22.336 -11.586 -24.131 1.00 95.00 89 THR A CA 1
ATOM 701 C C . THR A 1 89 ? 21.688 -10.789 -23.001 1.00 95.00 89 THR A C 1
ATOM 703 O O . THR A 1 89 ? 21.067 -9.756 -23.242 1.00 95.00 89 THR A O 1
ATOM 706 N N . ARG A 1 90 ? 21.819 -11.251 -21.750 1.00 90.62 90 ARG A N 1
ATOM 707 C CA . ARG A 1 90 ? 21.291 -10.502 -20.596 1.00 90.62 90 ARG A CA 1
ATOM 708 C C . ARG A 1 90 ? 21.970 -9.142 -20.434 1.00 90.62 90 ARG A C 1
ATOM 710 O O . ARG A 1 90 ? 21.306 -8.176 -20.098 1.00 90.62 90 ARG A O 1
ATOM 717 N N . GLU A 1 91 ? 23.277 -9.078 -20.660 1.00 92.62 91 GLU A N 1
ATOM 718 C CA . GLU A 1 91 ? 24.046 -7.836 -20.542 1.00 92.62 91 GLU A CA 1
ATOM 719 C C . GLU A 1 91 ? 23.643 -6.830 -21.626 1.00 92.62 91 GLU A C 1
ATOM 721 O O . GLU A 1 91 ? 23.312 -5.692 -21.315 1.00 92.62 91 GLU A O 1
ATOM 726 N N . ASP A 1 92 ? 23.565 -7.292 -22.876 1.00 91.38 92 ASP A N 1
ATOM 727 C CA . ASP A 1 92 ? 23.092 -6.510 -24.024 1.00 91.38 92 ASP A CA 1
ATOM 728 C C . ASP A 1 92 ? 21.668 -5.979 -23.797 1.00 91.38 92 ASP A C 1
ATOM 730 O O . ASP A 1 92 ? 21.399 -4.787 -23.910 1.00 91.38 92 ASP A O 1
ATOM 734 N N . ALA A 1 93 ? 20.756 -6.848 -23.360 1.00 91.25 93 ALA A N 1
ATOM 735 C CA . ALA A 1 93 ? 19.385 -6.461 -23.063 1.00 91.25 93 ALA A CA 1
ATOM 736 C C . ALA A 1 93 ? 19.286 -5.468 -21.890 1.00 91.25 93 ALA A C 1
ATOM 738 O O . ALA A 1 93 ? 18.452 -4.566 -21.936 1.00 91.25 93 ALA A O 1
ATOM 739 N N . ALA A 1 94 ? 20.137 -5.588 -20.866 1.00 90.50 94 ALA A N 1
ATOM 740 C CA . ALA A 1 94 ? 20.185 -4.629 -19.765 1.00 90.50 94 ALA A CA 1
ATOM 741 C C . ALA A 1 94 ? 20.680 -3.248 -20.227 1.00 90.50 94 ALA A C 1
ATOM 743 O O . ALA A 1 94 ? 20.057 -2.246 -19.888 1.00 90.50 94 ALA A O 1
ATOM 744 N N . ALA A 1 95 ? 21.734 -3.191 -21.048 1.00 88.50 95 ALA A N 1
ATOM 745 C CA . ALA A 1 95 ? 22.221 -1.937 -21.631 1.00 88.50 95 ALA A CA 1
ATOM 746 C C . ALA A 1 95 ? 21.151 -1.273 -22.513 1.00 88.50 95 ALA A C 1
ATOM 748 O O . ALA A 1 95 ? 20.846 -0.094 -22.350 1.00 88.50 95 ALA A O 1
ATOM 749 N N . MET A 1 96 ? 20.494 -2.060 -23.369 1.00 91.12 96 MET A N 1
ATOM 750 C CA . MET A 1 96 ? 19.348 -1.600 -24.156 1.00 91.12 96 MET A CA 1
ATOM 751 C C . MET A 1 96 ? 18.197 -1.108 -23.274 1.00 91.12 96 MET A C 1
ATOM 753 O O . MET A 1 96 ? 17.500 -0.161 -23.640 1.00 91.12 96 MET A O 1
ATOM 757 N N . GLY A 1 97 ? 17.992 -1.743 -22.119 1.00 91.31 97 GLY A N 1
ATOM 758 C CA . GLY A 1 97 ? 17.049 -1.321 -21.091 1.00 91.31 97 GLY A CA 1
ATOM 759 C C . GLY A 1 97 ? 17.368 0.067 -20.542 1.00 91.31 97 GLY A C 1
ATOM 760 O O . GLY A 1 97 ? 16.483 0.923 -20.576 1.00 91.31 97 GLY A O 1
ATOM 761 N N . ASP A 1 98 ? 18.605 0.288 -20.083 1.00 88.75 98 ASP A N 1
ATOM 762 C CA . ASP A 1 98 ? 19.085 1.583 -19.574 1.00 88.75 98 ASP A CA 1
ATOM 763 C C . ASP A 1 98 ? 18.820 2.695 -20.610 1.00 88.75 98 ASP A C 1
ATOM 765 O O . ASP A 1 98 ? 18.157 3.688 -20.298 1.00 88.75 98 ASP A O 1
ATOM 769 N N . ASP A 1 99 ? 19.210 2.486 -21.870 1.00 86.75 99 ASP A N 1
ATOM 770 C CA . ASP A 1 99 ? 18.989 3.460 -22.947 1.00 86.75 99 ASP A CA 1
ATOM 771 C C . ASP A 1 99 ? 17.498 3.741 -23.188 1.00 86.75 99 ASP A C 1
ATOM 773 O O . ASP A 1 99 ? 17.085 4.891 -23.385 1.00 86.75 99 ASP A O 1
ATOM 777 N N . ALA A 1 100 ? 16.663 2.698 -23.162 1.00 90.44 100 ALA A N 1
ATOM 778 C CA . ALA A 1 100 ? 15.232 2.819 -23.412 1.00 90.44 100 ALA A CA 1
ATOM 779 C C . ALA A 1 100 ? 14.517 3.635 -22.324 1.00 90.44 100 ALA A C 1
ATOM 781 O O . ALA A 1 100 ? 13.672 4.475 -22.652 1.00 90.44 100 ALA A O 1
ATOM 782 N N . ILE A 1 101 ? 14.842 3.408 -21.046 1.00 89.69 101 ILE A N 1
ATOM 783 C CA . ILE A 1 101 ? 14.226 4.148 -19.938 1.00 89.69 101 ILE A CA 1
ATOM 784 C C . ILE A 1 101 ? 14.739 5.590 -19.875 1.00 89.69 101 ILE A C 1
ATOM 786 O O . ILE A 1 101 ? 13.922 6.496 -19.717 1.00 89.69 101 ILE A O 1
ATOM 790 N N . ILE A 1 102 ? 16.041 5.828 -20.089 1.00 87.94 102 ILE A N 1
ATOM 791 C CA . ILE A 1 102 ? 16.625 7.180 -20.141 1.00 87.94 102 ILE A CA 1
ATOM 792 C C . ILE A 1 102 ? 15.946 7.985 -21.245 1.00 87.94 102 ILE A C 1
ATOM 794 O O . ILE A 1 102 ? 15.368 9.037 -20.981 1.00 87.94 102 ILE A O 1
ATOM 798 N N . THR A 1 103 ? 15.918 7.438 -22.463 1.00 87.31 103 THR A N 1
ATOM 799 C CA . THR A 1 103 ? 15.292 8.089 -23.622 1.00 87.31 103 THR A CA 1
ATOM 800 C C . THR A 1 103 ? 13.840 8.463 -23.338 1.00 87.31 103 THR A C 1
ATOM 802 O O . THR A 1 103 ? 13.384 9.554 -23.687 1.00 87.31 103 THR A O 1
ATOM 805 N N . TRP A 1 104 ? 13.090 7.561 -22.704 1.00 91.25 104 TRP A N 1
ATOM 806 C CA . TRP A 1 104 ? 11.694 7.814 -22.384 1.00 91.25 104 TRP A CA 1
ATOM 807 C C . TRP A 1 104 ? 11.524 8.904 -21.318 1.00 91.25 104 TRP A C 1
ATOM 809 O O . TRP A 1 104 ? 10.682 9.789 -21.487 1.00 91.25 104 TRP A O 1
ATOM 819 N N . LEU A 1 105 ? 12.322 8.867 -20.246 1.00 86.50 105 LEU A N 1
ATOM 820 C CA . LEU A 1 105 ? 12.283 9.860 -19.170 1.00 86.50 105 LEU A CA 1
ATOM 821 C C . LEU A 1 105 ? 12.615 11.257 -19.696 1.00 86.50 105 LEU A C 1
ATOM 823 O O . LEU A 1 105 ? 11.834 12.182 -19.467 1.00 86.50 105 LEU A O 1
ATOM 827 N N . THR A 1 106 ? 13.699 11.390 -20.462 1.00 83.75 106 THR A N 1
ATOM 828 C CA . THR A 1 106 ? 14.101 12.655 -21.091 1.00 83.75 106 THR A CA 1
ATOM 829 C C . THR A 1 106 ? 12.977 13.208 -21.963 1.00 83.75 106 THR A C 1
ATOM 831 O O . THR A 1 106 ? 12.549 14.344 -21.773 1.00 83.75 106 THR A O 1
ATOM 834 N N . ALA A 1 107 ? 12.389 12.383 -22.836 1.00 85.25 107 ALA A N 1
ATOM 835 C CA . ALA A 1 107 ? 11.298 12.821 -23.707 1.00 85.25 107 ALA A CA 1
ATOM 836 C C . ALA A 1 107 ? 10.056 13.304 -22.932 1.00 85.25 107 ALA A C 1
ATOM 838 O O . ALA A 1 107 ? 9.368 14.229 -23.369 1.00 85.25 107 ALA A O 1
ATOM 839 N N . MET A 1 108 ? 9.738 12.682 -21.794 1.00 87.44 108 MET A N 1
ATOM 840 C CA . MET A 1 108 ? 8.603 13.082 -20.960 1.00 87.44 108 MET A CA 1
ATOM 841 C C . MET A 1 108 ? 8.868 14.391 -20.218 1.00 87.44 108 MET A C 1
ATOM 843 O O . MET A 1 108 ? 7.978 15.245 -20.176 1.00 87.44 108 MET A O 1
ATOM 847 N N . ILE A 1 109 ? 10.080 14.561 -19.687 1.00 82.94 109 ILE A N 1
ATOM 848 C CA . ILE A 1 109 ? 10.523 15.786 -19.013 1.00 82.94 109 ILE A CA 1
ATOM 849 C C . ILE A 1 109 ? 10.517 16.960 -19.999 1.00 82.94 109 ILE A C 1
ATOM 851 O O . ILE A 1 109 ? 9.871 17.974 -19.725 1.00 82.94 109 ILE A O 1
ATOM 855 N N . ASP A 1 110 ? 11.119 16.791 -21.177 1.00 81.25 110 ASP A N 1
ATOM 856 C CA . ASP A 1 110 ? 11.184 17.819 -22.225 1.00 81.25 110 ASP A CA 1
ATOM 857 C C . ASP A 1 110 ? 9.796 18.227 -22.728 1.00 81.25 110 ASP A C 1
ATOM 859 O O . ASP A 1 110 ? 9.523 19.396 -23.004 1.00 81.25 110 ASP A O 1
ATOM 863 N N . ALA A 1 111 ? 8.876 17.265 -22.817 1.00 80.81 111 ALA A N 1
ATOM 864 C CA . ALA A 1 111 ? 7.494 17.520 -23.202 1.00 80.81 111 ALA A CA 1
ATOM 865 C C . ALA A 1 111 ? 6.644 18.134 -22.068 1.00 80.81 111 ALA A C 1
ATOM 867 O O . ALA A 1 111 ? 5.442 18.350 -22.263 1.00 80.81 111 ALA A O 1
ATOM 868 N N . GLY A 1 112 ? 7.215 18.364 -20.879 1.00 85.50 112 GLY A N 1
ATOM 869 C CA . GLY A 1 112 ? 6.496 18.838 -19.694 1.00 85.50 112 GLY A CA 1
ATOM 870 C C . GLY A 1 112 ? 5.397 17.875 -19.237 1.00 85.50 112 GLY A C 1
ATOM 871 O O . GLY A 1 112 ? 4.376 18.293 -18.684 1.00 85.50 112 GLY A O 1
ATOM 872 N N . ARG A 1 113 ? 5.548 16.580 -19.530 1.00 83.19 113 ARG A N 1
ATOM 873 C CA . ARG A 1 113 ? 4.570 15.542 -19.201 1.00 83.19 113 ARG A CA 1
ATOM 874 C C . ARG A 1 113 ? 4.907 14.928 -17.841 1.00 83.19 113 ARG A C 1
ATOM 876 O O . ARG A 1 113 ? 6.077 14.719 -17.536 1.00 83.19 113 ARG A O 1
ATOM 883 N N . PRO A 1 114 ? 3.895 14.590 -17.023 1.00 84.31 114 PRO A N 1
ATOM 884 C CA . PRO A 1 114 ? 4.145 13.945 -15.744 1.00 84.31 114 PRO A CA 1
ATOM 885 C C . PRO A 1 114 ? 4.784 12.570 -15.961 1.00 84.31 114 PRO A C 1
ATOM 887 O O . PRO A 1 114 ? 4.266 11.749 -16.723 1.00 84.31 114 PRO A O 1
ATOM 890 N N . VAL A 1 115 ? 5.894 12.339 -15.267 1.00 83.88 115 VAL A N 1
ATOM 891 C CA . VAL A 1 115 ? 6.596 11.057 -15.208 1.00 83.88 115 VAL A CA 1
ATOM 892 C C . VAL A 1 115 ? 6.025 10.244 -14.034 1.00 83.88 115 VAL A C 1
ATOM 894 O O . VAL A 1 115 ? 5.896 10.793 -12.935 1.00 83.88 115 VAL A O 1
ATOM 897 N N . PRO A 1 116 ? 5.630 8.972 -14.233 1.00 84.44 116 PRO A N 1
ATOM 898 C CA . PRO A 1 116 ? 5.189 8.106 -13.147 1.00 84.44 116 PRO A CA 1
ATOM 899 C C . PRO A 1 116 ? 6.376 7.826 -12.222 1.00 84.44 116 PRO A C 1
ATOM 901 O O . PRO A 1 116 ? 7.450 7.538 -12.728 1.00 84.44 116 PRO A O 1
ATOM 904 N N . PRO A 1 117 ? 6.229 7.896 -10.891 1.00 84.38 117 PRO A N 1
ATOM 905 C CA . PRO A 1 117 ? 7.318 7.523 -9.997 1.00 84.38 117 PRO A CA 1
ATOM 906 C C . PRO A 1 117 ? 7.645 6.025 -10.141 1.00 84.38 117 PRO A C 1
ATOM 908 O O . PRO A 1 117 ? 6.730 5.241 -10.413 1.00 84.38 117 PRO A O 1
ATOM 911 N N . PRO A 1 118 ? 8.903 5.610 -9.914 1.00 85.50 118 PRO A N 1
ATOM 912 C CA . PRO A 1 118 ? 9.246 4.194 -9.840 1.00 85.50 118 PRO A CA 1
ATOM 913 C C . PRO A 1 118 ? 8.451 3.524 -8.712 1.00 85.50 118 PRO A C 1
ATOM 915 O O . PRO A 1 118 ? 8.262 4.107 -7.635 1.00 85.50 118 PRO A O 1
ATOM 918 N N . SER A 1 119 ? 7.979 2.300 -8.941 1.00 78.06 119 SER A N 1
ATOM 919 C CA . SER A 1 119 ? 7.295 1.530 -7.912 1.00 78.06 119 SER A CA 1
ATOM 920 C C . SER A 1 119 ? 8.284 1.230 -6.786 1.00 78.06 119 SER A C 1
ATOM 922 O O . SER A 1 119 ? 9.330 0.625 -7.022 1.00 78.06 119 SER A O 1
ATOM 924 N N . PRO A 1 120 ? 7.951 1.576 -5.531 1.00 67.62 120 PRO A N 1
ATOM 925 C CA . PRO A 1 120 ? 8.796 1.280 -4.380 1.00 67.62 120 PRO A CA 1
ATOM 926 C C . PRO A 1 120 ? 8.772 -0.212 -4.008 1.00 67.62 120 PRO A C 1
ATOM 928 O O . PRO A 1 120 ? 9.275 -0.585 -2.955 1.00 67.62 120 PRO A O 1
ATOM 931 N N . TYR A 1 121 ? 8.143 -1.069 -4.814 1.00 61.72 121 TYR A N 1
ATOM 932 C CA . TYR A 1 121 ? 7.982 -2.493 -4.540 1.00 61.72 121 TYR A CA 1
ATOM 933 C C . TYR A 1 121 ? 8.574 -3.327 -5.677 1.00 61.72 121 TYR A C 1
ATOM 935 O O . TYR A 1 121 ? 7.865 -4.078 -6.342 1.00 61.72 121 TYR A O 1
ATOM 943 N N . SER A 1 122 ? 9.874 -3.167 -5.915 1.00 61.53 122 SER A N 1
ATOM 944 C CA . SER A 1 122 ? 10.677 -4.127 -6.670 1.00 61.53 122 SER A CA 1
ATOM 945 C C . SER A 1 122 ? 11.316 -5.149 -5.724 1.00 61.53 122 SER A C 1
ATOM 947 O O . SER A 1 122 ? 11.455 -4.907 -4.517 1.00 61.53 122 SER A O 1
ATOM 949 N N . ASP A 1 123 ? 11.690 -6.312 -6.261 1.00 55.81 123 ASP A N 1
ATOM 950 C CA . ASP A 1 123 ? 12.463 -7.304 -5.514 1.00 55.81 123 ASP A CA 1
ATOM 951 C C . ASP A 1 123 ? 13.740 -6.644 -4.962 1.00 55.81 123 ASP A C 1
ATOM 953 O O . ASP A 1 123 ? 14.559 -6.119 -5.713 1.00 55.81 123 ASP A O 1
ATOM 957 N N . GLY A 1 124 ? 13.896 -6.646 -3.634 1.00 54.94 124 GLY A N 1
ATOM 958 C CA . GLY A 1 124 ? 15.040 -6.040 -2.941 1.00 54.94 124 GLY A CA 1
ATOM 959 C C . GLY A 1 124 ? 14.755 -4.732 -2.194 1.00 54.94 124 GLY A C 1
ATOM 960 O O . GLY A 1 124 ? 15.635 -4.267 -1.469 1.00 54.94 124 GLY A O 1
ATOM 961 N N . VAL A 1 125 ? 13.547 -4.160 -2.284 1.00 63.16 125 VAL A N 1
ATOM 962 C CA . VAL A 1 125 ? 13.189 -2.990 -1.461 1.00 63.16 125 VAL A CA 1
ATOM 963 C C . VAL A 1 125 ? 12.847 -3.404 -0.027 1.00 63.16 125 VAL A C 1
ATOM 965 O O . VAL A 1 125 ? 12.008 -4.272 0.222 1.00 63.16 125 VAL A O 1
ATOM 968 N N . THR A 1 126 ? 13.477 -2.748 0.948 1.00 64.12 126 THR A N 1
ATOM 969 C CA . THR A 1 126 ? 13.164 -2.911 2.371 1.00 64.12 126 THR A CA 1
ATOM 970 C C . THR A 1 126 ? 11.921 -2.104 2.739 1.00 64.12 126 THR A C 1
ATOM 972 O O . THR A 1 126 ? 11.914 -0.881 2.623 1.00 64.12 126 THR A O 1
ATOM 975 N N . VAL A 1 127 ? 10.869 -2.776 3.212 1.00 77.81 127 VAL A N 1
ATOM 976 C CA . VAL A 1 127 ? 9.650 -2.116 3.704 1.00 77.81 127 VAL A CA 1
ATOM 977 C C . VAL A 1 127 ? 9.784 -1.832 5.195 1.00 77.81 127 VAL A C 1
ATOM 979 O O . VAL A 1 127 ? 9.891 -2.765 5.993 1.00 77.81 127 VAL A O 1
ATOM 982 N N . ASP A 1 128 ? 9.686 -0.560 5.583 1.00 83.69 128 ASP A N 1
ATOM 983 C CA . ASP A 1 128 ? 9.723 -0.1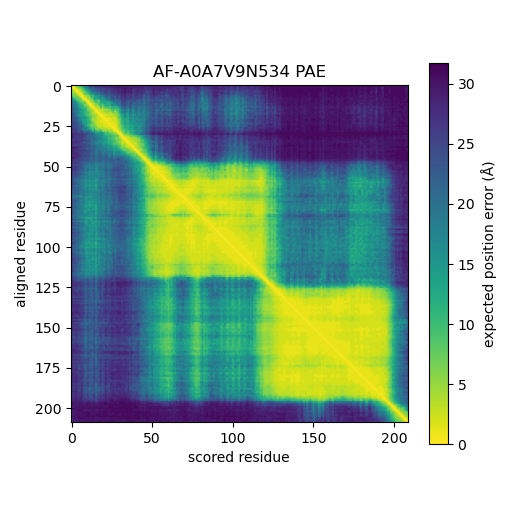86 6.996 1.00 83.69 128 ASP A CA 1
ATOM 984 C C . ASP A 1 128 ? 8.577 -0.852 7.786 1.00 83.69 128 ASP A C 1
ATOM 986 O O . ASP A 1 128 ? 7.405 -0.857 7.345 1.00 83.69 128 ASP A O 1
ATOM 990 N N . PRO A 1 129 ? 8.875 -1.422 8.971 1.00 87.56 129 PRO A N 1
ATOM 991 C CA . PRO A 1 129 ? 7.849 -1.982 9.832 1.00 87.56 129 PRO A CA 1
ATOM 992 C C . PRO A 1 129 ? 6.896 -0.870 10.301 1.00 87.56 129 PRO A C 1
ATOM 994 O O . PRO A 1 129 ? 7.319 0.267 10.523 1.00 87.56 129 PRO A O 1
ATOM 997 N N . PRO A 1 130 ? 5.592 -1.160 10.456 1.00 90.62 130 PRO A N 1
ATOM 998 C CA . PRO A 1 130 ? 4.674 -0.187 11.029 1.00 90.62 130 PRO A CA 1
ATOM 999 C C . PRO A 1 130 ? 5.066 0.096 12.492 1.00 90.62 130 PRO A C 1
ATOM 1001 O O . PRO A 1 130 ? 5.605 -0.787 13.165 1.00 90.62 130 PRO A O 1
ATOM 1004 N N . PRO A 1 131 ? 4.794 1.305 13.010 1.00 91.75 131 PRO A N 1
ATOM 1005 C CA . PRO A 1 131 ? 5.144 1.647 14.383 1.00 91.75 131 PRO A CA 1
ATOM 1006 C C . PRO A 1 131 ? 4.326 0.821 15.388 1.00 91.75 131 PRO A C 1
ATOM 1008 O O . PRO A 1 131 ? 3.260 0.296 15.069 1.00 91.75 131 PRO A O 1
ATOM 1011 N N . GLY A 1 132 ? 4.805 0.739 16.630 1.00 93.44 132 GLY A N 1
ATOM 1012 C CA . GLY A 1 132 ? 4.035 0.163 17.734 1.00 93.44 132 GLY A CA 1
ATOM 1013 C C . GLY A 1 132 ? 2.859 1.054 18.156 1.00 93.44 132 GLY A C 1
ATOM 1014 O O . GLY A 1 132 ? 2.936 2.286 18.089 1.00 93.44 132 GLY A O 1
ATOM 1015 N N . TYR A 1 133 ? 1.780 0.424 18.626 1.00 96.81 133 TYR A N 1
ATOM 1016 C CA . TYR A 1 133 ? 0.558 1.098 19.071 1.00 96.81 133 TYR A CA 1
ATOM 1017 C C . TYR A 1 133 ? 0.185 0.677 20.493 1.00 96.81 133 TYR A C 1
ATOM 1019 O O . TYR A 1 133 ? -0.081 -0.499 20.749 1.00 96.81 133 TYR A O 1
ATOM 1027 N N . ASP A 1 134 ? 0.144 1.648 21.406 1.00 97.56 134 ASP A N 1
ATOM 1028 C CA . ASP A 1 134 ? -0.375 1.470 22.760 1.00 97.56 134 ASP A CA 1
ATOM 1029 C C . ASP A 1 134 ? -1.878 1.796 22.849 1.00 97.56 134 ASP A C 1
ATOM 1031 O O . ASP A 1 134 ? -2.510 2.264 21.897 1.00 97.56 134 ASP A O 1
ATOM 1035 N N . ALA A 1 135 ? -2.470 1.557 24.021 1.00 98.19 135 ALA A N 1
ATOM 1036 C CA . ALA A 1 135 ? -3.895 1.777 24.241 1.00 98.19 135 ALA A CA 1
ATOM 1037 C C . ALA A 1 135 ? -4.331 3.241 24.048 1.00 98.19 135 ALA A C 1
ATOM 1039 O O . ALA A 1 135 ? -5.463 3.485 23.632 1.00 98.19 135 ALA A O 1
ATOM 1040 N N . ASN A 1 136 ? -3.476 4.221 24.364 1.00 98.12 136 ASN A N 1
ATOM 1041 C CA . ASN A 1 136 ? -3.810 5.642 24.243 1.00 98.12 136 ASN A CA 1
ATOM 1042 C C . ASN A 1 136 ? -3.842 6.060 22.773 1.00 98.12 136 ASN A C 1
ATOM 1044 O O . ASN A 1 136 ? -4.855 6.597 22.323 1.00 98.12 136 ASN A O 1
ATOM 1048 N N . ARG A 1 137 ? -2.806 5.699 22.013 1.00 97.94 137 ARG A N 1
ATOM 1049 C CA . ARG A 1 137 ? -2.690 5.999 20.584 1.00 97.94 137 ARG A CA 1
ATOM 1050 C C . ARG A 1 137 ? -3.834 5.388 19.778 1.00 97.94 137 ARG A C 1
ATOM 1052 O O . ARG A 1 137 ? -4.405 6.041 18.912 1.00 97.94 137 ARG A O 1
ATOM 1059 N N . ILE A 1 138 ? -4.251 4.164 20.110 1.00 98.25 138 ILE A N 1
ATOM 1060 C CA . ILE A 1 138 ? -5.398 3.516 19.448 1.00 98.25 138 ILE A CA 1
ATOM 1061 C C . ILE A 1 138 ? -6.702 4.277 19.737 1.00 98.25 138 ILE A C 1
ATOM 1063 O O . ILE A 1 138 ? -7.492 4.517 18.820 1.00 98.25 138 ILE A O 1
ATOM 1067 N N . ARG A 1 139 ? -6.917 4.720 20.987 1.00 98.38 139 ARG A N 1
ATOM 1068 C CA . ARG A 1 139 ? -8.081 5.558 21.334 1.00 98.38 139 ARG A CA 1
ATOM 1069 C C . ARG A 1 139 ? -8.062 6.888 20.587 1.00 98.38 139 ARG A C 1
ATOM 1071 O O . ARG A 1 139 ? -9.126 7.353 20.183 1.00 98.38 139 ARG A O 1
ATOM 1078 N N . GLU A 1 140 ? -6.895 7.500 20.429 1.00 98.12 140 GLU A N 1
ATOM 1079 C CA . GLU A 1 140 ? -6.721 8.761 19.705 1.00 98.12 140 GLU A CA 1
ATOM 1080 C C . GLU A 1 140 ? -7.051 8.611 18.221 1.00 98.12 140 GLU A C 1
ATOM 1082 O O . GLU A 1 140 ? -7.877 9.374 17.729 1.00 98.12 140 GLU A O 1
ATOM 1087 N N . ILE A 1 141 ? -6.528 7.580 17.548 1.00 97.62 141 ILE A N 1
ATOM 1088 C CA . ILE A 1 141 ? -6.836 7.280 16.136 1.00 97.62 141 ILE A CA 1
ATOM 1089 C C . ILE A 1 141 ? -8.343 7.090 15.927 1.00 97.62 141 ILE A C 1
ATOM 1091 O O . ILE A 1 141 ? -8.942 7.635 14.997 1.00 97.62 141 ILE A O 1
ATOM 1095 N N . ARG A 1 142 ? -9.001 6.336 16.814 1.00 97.81 142 ARG A N 1
ATOM 1096 C CA . ARG A 1 142 ? -10.451 6.150 16.722 1.00 97.81 142 ARG A CA 1
ATOM 1097 C C . ARG A 1 142 ? -11.210 7.463 16.920 1.00 97.81 142 ARG A C 1
ATOM 1099 O O . ARG A 1 142 ? -12.193 7.724 16.226 1.00 97.81 142 ARG A O 1
ATOM 1106 N N . ARG A 1 143 ? -10.800 8.266 17.907 1.00 96.56 143 ARG A N 1
ATOM 1107 C CA . ARG A 1 143 ? -11.449 9.542 18.237 1.00 96.56 143 ARG A CA 1
ATOM 1108 C C . ARG A 1 143 ? -11.249 10.582 17.140 1.00 96.56 143 ARG A C 1
ATOM 1110 O O . ARG A 1 143 ? -12.212 11.273 16.827 1.00 96.56 143 ARG A O 1
ATOM 1117 N N . SER A 1 144 ? -10.067 10.658 16.529 1.00 95.12 144 SER A N 1
ATOM 1118 C CA . SER A 1 144 ? -9.808 11.545 15.387 1.00 95.12 144 SER A CA 1
ATOM 1119 C C . SER A 1 144 ? -10.644 11.159 14.165 1.00 95.12 144 SER A C 1
ATOM 1121 O O . SER A 1 144 ? -11.054 12.027 13.404 1.00 95.12 144 SER A O 1
ATOM 1123 N N . SER A 1 145 ? -10.989 9.874 14.041 1.00 92.56 145 SER A N 1
ATOM 1124 C CA . SER A 1 145 ? -11.913 9.362 13.022 1.00 92.56 145 SER A CA 1
ATOM 1125 C C . SER A 1 145 ? -13.401 9.586 13.359 1.00 92.56 145 SER A C 1
ATOM 1127 O O . SER A 1 145 ? -14.261 9.234 12.559 1.00 92.56 145 SER A O 1
ATOM 1129 N N . ASN A 1 146 ? -13.731 10.142 14.533 1.00 94.94 146 ASN A N 1
ATOM 1130 C CA . ASN A 1 146 ? -15.095 10.420 15.011 1.00 94.94 146 ASN A CA 1
ATOM 1131 C C . ASN A 1 146 ? -16.066 9.217 14.961 1.00 94.94 146 ASN A C 1
ATOM 1133 O O . ASN A 1 146 ? -17.242 9.350 14.620 1.00 94.94 146 ASN A O 1
ATOM 1137 N N . VAL A 1 147 ? -15.583 8.023 15.319 1.00 95.31 147 VAL A N 1
ATOM 1138 C CA . VAL A 1 147 ? -16.393 6.793 15.321 1.00 95.31 147 VAL A CA 1
ATOM 1139 C C . VAL A 1 147 ? -16.436 6.100 16.687 1.00 95.31 147 VAL A C 1
ATOM 1141 O O . VAL A 1 147 ? -15.554 6.239 17.546 1.00 95.31 147 VAL A O 1
ATOM 1144 N N . SER A 1 148 ? -17.495 5.315 16.902 1.00 97.25 148 SER A N 1
ATOM 1145 C CA . SER A 1 148 ? -17.624 4.459 18.088 1.00 97.25 148 SER A CA 1
ATOM 1146 C C . SER A 1 148 ? -16.657 3.269 18.028 1.00 97.25 148 SER A C 1
ATOM 1148 O O . SER A 1 148 ? -16.189 2.901 16.955 1.00 97.25 148 SER A O 1
ATOM 1150 N N . GLN A 1 149 ? -16.381 2.617 19.167 1.00 98.12 149 GLN A N 1
ATOM 1151 C CA . GLN A 1 149 ? -15.539 1.405 19.204 1.00 98.12 149 GLN A CA 1
ATOM 1152 C C . GLN A 1 149 ? -16.064 0.284 18.302 1.00 98.12 149 GLN A C 1
ATOM 1154 O O . GLN A 1 149 ? -15.272 -0.453 17.728 1.00 98.12 149 GLN A O 1
ATOM 1159 N N . ARG A 1 150 ? -17.393 0.147 18.185 1.00 97.00 150 ARG A N 1
ATOM 1160 C CA . ARG A 1 150 ? -18.013 -0.869 17.327 1.00 97.00 150 ARG A CA 1
ATOM 1161 C C . ARG A 1 150 ? -17.765 -0.561 15.859 1.00 97.00 150 ARG A C 1
ATOM 1163 O O . ARG A 1 150 ? -17.216 -1.406 15.175 1.00 97.00 150 ARG A O 1
ATOM 1170 N N . ILE A 1 151 ? -18.074 0.663 15.433 1.00 96.00 151 ILE A N 1
ATOM 1171 C CA . ILE A 1 151 ? -17.832 1.078 14.049 1.00 96.00 151 ILE A CA 1
ATOM 1172 C C . ILE A 1 151 ? -16.342 0.973 13.725 1.00 96.00 151 ILE A C 1
ATOM 1174 O O . ILE A 1 151 ? -15.991 0.436 12.691 1.00 96.00 151 ILE A O 1
ATOM 1178 N N . PHE A 1 152 ? -15.451 1.389 14.627 1.00 97.31 152 PHE A N 1
ATOM 1179 C CA . PHE A 1 152 ? -14.009 1.250 14.421 1.00 97.31 152 PHE A CA 1
ATOM 1180 C C . PHE A 1 152 ? -13.553 -0.207 14.271 1.00 97.31 152 PHE A C 1
ATOM 1182 O O . PHE A 1 152 ? -12.701 -0.499 13.438 1.00 97.31 152 PHE A O 1
ATOM 1189 N N . ALA A 1 153 ? -14.136 -1.128 15.045 1.00 97.06 153 ALA A N 1
ATOM 1190 C CA . ALA A 1 153 ? -13.888 -2.557 14.885 1.00 97.06 153 ALA A CA 1
ATOM 1191 C C . ALA A 1 153 ? -14.352 -3.056 13.507 1.00 97.06 153 ALA A C 1
ATOM 1193 O O . ALA A 1 153 ? -13.605 -3.772 12.844 1.00 97.06 153 ALA A O 1
ATOM 1194 N N . ASP A 1 154 ? -15.525 -2.605 13.054 1.00 94.88 154 ASP A N 1
ATOM 1195 C CA . ASP A 1 154 ? -16.061 -2.924 11.730 1.00 94.88 154 ASP A CA 1
ATOM 1196 C C . ASP A 1 154 ? -15.157 -2.362 10.608 1.00 94.88 154 ASP A C 1
ATOM 1198 O O . ASP A 1 154 ? -14.836 -3.086 9.668 1.00 94.88 154 ASP A O 1
ATOM 1202 N N . LEU A 1 155 ? -14.662 -1.119 10.737 1.00 95.00 155 LEU A N 1
ATOM 1203 C CA . LEU A 1 155 ? -13.732 -0.488 9.780 1.00 95.00 155 LEU A CA 1
ATOM 1204 C C . LEU A 1 155 ? -12.415 -1.264 9.642 1.00 95.00 155 LEU A C 1
ATOM 1206 O O . LEU A 1 155 ? -11.868 -1.381 8.550 1.00 95.00 155 LEU A O 1
ATOM 1210 N N . LEU A 1 156 ? -11.891 -1.776 10.757 1.00 95.44 156 LEU A N 1
ATOM 1211 C CA . LEU A 1 156 ? -10.645 -2.546 10.788 1.00 95.44 156 LEU A CA 1
ATOM 1212 C C . LEU A 1 156 ? -10.856 -4.043 10.516 1.00 95.44 156 LEU A C 1
ATOM 1214 O O . LEU A 1 156 ? -9.882 -4.795 10.516 1.00 95.44 156 LEU A O 1
ATOM 1218 N N . ASN A 1 157 ? -12.102 -4.479 10.300 1.00 95.94 157 ASN A N 1
ATOM 1219 C CA . ASN A 1 157 ? -12.490 -5.879 10.138 1.00 95.94 157 ASN A CA 1
ATOM 1220 C C . ASN A 1 157 ? -11.994 -6.785 11.287 1.00 95.94 157 ASN A C 1
ATOM 1222 O O . ASN A 1 157 ? -11.426 -7.858 11.076 1.00 95.94 157 ASN A O 1
ATOM 1226 N N . VAL A 1 158 ? -12.199 -6.342 12.528 1.00 96.62 158 VAL A N 1
ATOM 1227 C CA . VAL A 1 158 ? -11.877 -7.101 13.746 1.00 96.62 158 VAL A CA 1
ATOM 1228 C C . VAL A 1 158 ? -13.066 -7.126 14.699 1.00 96.62 158 VAL A C 1
ATOM 1230 O O . VAL A 1 158 ? -14.023 -6.369 14.568 1.00 96.62 158 VAL A O 1
ATOM 1233 N N . SER A 1 159 ? -13.019 -7.994 15.710 1.00 97.88 159 SER A N 1
ATOM 1234 C CA . SER A 1 159 ? -14.087 -8.028 16.709 1.00 97.88 159 SER A CA 1
ATOM 1235 C C . SER A 1 159 ? -14.068 -6.782 17.608 1.00 97.88 159 SER A C 1
ATOM 1237 O O . SER A 1 159 ? -13.010 -6.252 17.957 1.00 97.88 159 SER A O 1
ATOM 1239 N N . LEU A 1 160 ? -15.240 -6.360 18.094 1.00 98.31 160 LEU A N 1
ATOM 1240 C CA . LEU A 1 160 ? -15.341 -5.315 19.123 1.00 98.31 160 LEU A CA 1
ATOM 1241 C C . LEU A 1 160 ? -14.547 -5.672 20.394 1.00 98.31 160 LEU A C 1
ATOM 1243 O O . LEU A 1 160 ? -13.995 -4.789 21.049 1.00 98.31 160 LEU A O 1
ATOM 1247 N N . ALA A 1 161 ? -14.482 -6.958 20.755 1.00 98.19 161 ALA A N 1
ATOM 1248 C CA . ALA A 1 161 ? -13.688 -7.419 21.892 1.00 98.19 161 ALA A CA 1
ATOM 1249 C C . ALA A 1 161 ? -12.188 -7.160 21.674 1.00 98.19 161 ALA A C 1
ATOM 1251 O O . ALA A 1 161 ? -11.503 -6.747 22.606 1.00 98.19 161 ALA A O 1
ATOM 1252 N N . THR A 1 162 ? -11.705 -7.318 20.440 1.00 98.00 162 THR A N 1
ATOM 1253 C CA . THR A 1 162 ? -10.324 -7.020 20.046 1.00 98.00 162 THR A CA 1
ATOM 1254 C C . THR A 1 162 ? -10.004 -5.539 20.248 1.00 98.00 162 THR A C 1
AT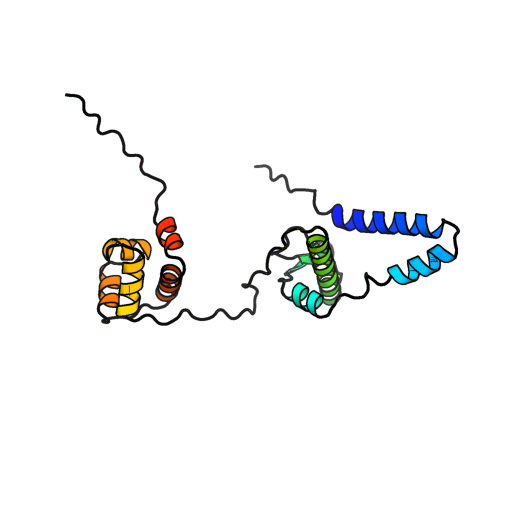OM 1256 O O . THR A 1 162 ? -9.073 -5.219 20.985 1.00 98.00 162 THR A O 1
ATOM 1259 N N . VAL A 1 163 ? -10.821 -4.631 19.695 1.00 98.31 163 VAL A N 1
ATOM 1260 C CA . VAL A 1 163 ? -10.633 -3.177 19.877 1.00 98.31 163 VAL A CA 1
ATOM 1261 C C . VAL A 1 163 ? -10.684 -2.788 21.352 1.00 98.31 163 VAL A C 1
ATOM 1263 O O . VAL A 1 163 ? -9.852 -2.012 21.811 1.00 98.31 163 VAL A O 1
ATOM 1266 N N . ARG A 1 164 ? -11.612 -3.357 22.131 1.00 98.50 164 ARG A N 1
ATOM 1267 C CA . ARG A 1 164 ? -11.686 -3.113 23.580 1.00 98.50 164 ARG A CA 1
ATOM 1268 C C . ARG A 1 164 ? -10.436 -3.584 24.310 1.00 98.50 164 ARG A C 1
ATOM 1270 O O . ARG A 1 164 ? -9.920 -2.842 25.133 1.00 98.50 164 ARG A O 1
ATOM 1277 N N . SER A 1 165 ? -9.944 -4.782 24.000 1.00 98.31 165 SER A N 1
ATOM 1278 C CA . SER A 1 165 ? -8.723 -5.327 24.598 1.00 98.31 165 SER A CA 1
ATOM 1279 C C . SER A 1 165 ? -7.508 -4.447 24.301 1.00 98.31 165 SER A C 1
ATOM 1281 O O . SER A 1 165 ? -6.679 -4.243 25.186 1.00 98.31 165 SER A O 1
ATOM 1283 N N . TRP A 1 166 ? -7.413 -3.911 23.082 1.00 98.44 166 TRP A N 1
ATOM 1284 C CA . TRP A 1 166 ? -6.360 -2.977 22.688 1.00 98.44 166 TRP A CA 1
ATOM 1285 C C . TRP A 1 166 ? -6.489 -1.630 23.395 1.00 98.44 166 TRP A C 1
ATOM 1287 O O . TRP A 1 166 ? -5.556 -1.182 24.055 1.00 98.44 166 TRP A O 1
ATOM 1297 N N . GLU A 1 167 ? -7.673 -1.017 23.355 1.00 98.38 167 GLU A N 1
ATOM 1298 C CA . GLU A 1 167 ? -7.961 0.240 24.050 1.00 98.38 167 GLU A CA 1
ATOM 1299 C C . GLU A 1 167 ? -7.977 0.097 25.576 1.00 98.38 167 GLU A C 1
ATOM 1301 O O . GLU A 1 167 ? -8.169 1.086 26.266 1.00 98.38 167 GLU A O 1
ATOM 1306 N N . GLN A 1 168 ? -7.812 -1.089 26.152 1.00 97.81 168 GLN A N 1
ATOM 1307 C CA . GLN A 1 168 ? -7.632 -1.282 27.597 1.00 97.81 168 GLN A CA 1
ATOM 1308 C C . GLN A 1 168 ? -6.183 -1.620 27.957 1.00 97.81 168 GLN A C 1
ATOM 1310 O O . GLN A 1 168 ? -5.849 -1.653 29.136 1.00 97.81 168 GLN A O 1
ATOM 1315 N N . GLY A 1 169 ? -5.320 -1.851 26.963 1.00 97.00 169 GLY A N 1
ATOM 1316 C CA . GLY A 1 169 ? -3.936 -2.273 27.170 1.00 97.00 169 GLY A CA 1
ATOM 1317 C C . GLY A 1 169 ? -3.785 -3.741 27.574 1.00 97.00 169 GLY A C 1
ATOM 1318 O O . GLY A 1 169 ? -2.683 -4.165 27.898 1.00 97.00 169 GLY A O 1
ATOM 1319 N N . ALA A 1 170 ? -4.862 -4.535 27.539 1.00 97.06 170 ALA A N 1
ATOM 1320 C CA . ALA A 1 170 ? -4.810 -5.965 27.844 1.00 97.06 170 ALA A CA 1
ATOM 1321 C C . ALA A 1 170 ? -4.080 -6.768 26.753 1.00 97.06 170 ALA A C 1
ATOM 1323 O O . ALA A 1 170 ? -3.497 -7.813 27.030 1.00 97.06 170 ALA A O 1
ATOM 1324 N N . ARG A 1 171 ? -4.125 -6.290 25.504 1.00 96.44 171 ARG A N 1
ATOM 1325 C CA . ARG A 1 171 ? -3.360 -6.827 24.369 1.00 96.44 171 ARG A CA 1
ATOM 1326 C C . ARG A 1 171 ? -2.878 -5.675 23.501 1.00 96.44 171 ARG A C 1
ATOM 1328 O O . ARG A 1 171 ? -3.483 -4.607 23.514 1.00 96.44 171 ARG A O 1
ATOM 1335 N N . THR A 1 172 ? -1.856 -5.918 22.697 1.00 95.81 172 THR A N 1
ATOM 1336 C CA . THR A 1 172 ? -1.411 -5.011 21.636 1.00 95.81 172 THR A CA 1
ATOM 1337 C C . THR A 1 172 ? -1.819 -5.557 20.263 1.00 95.81 172 THR A C 1
ATOM 1339 O O . THR A 1 172 ? -2.046 -6.764 20.127 1.00 95.81 172 THR A O 1
ATOM 1342 N N . PRO A 1 173 ? -1.993 -4.692 19.251 1.00 96.56 173 PRO A N 1
ATOM 1343 C CA . PRO A 1 173 ? -2.198 -5.127 17.874 1.00 96.56 173 PRO A CA 1
ATOM 1344 C C . PRO A 1 173 ? -0.910 -5.731 17.302 1.00 96.56 173 PRO A C 1
ATOM 1346 O O . PRO A 1 173 ? 0.191 -5.262 17.600 1.00 96.56 173 PRO A O 1
ATOM 1349 N N . ASP A 1 174 ? -1.058 -6.746 16.458 1.00 93.00 174 ASP A N 1
ATOM 1350 C CA . ASP A 1 174 ? 0.037 -7.427 15.774 1.00 93.00 174 ASP A CA 1
ATOM 1351 C C . ASP A 1 174 ? -0.247 -7.608 14.271 1.00 93.00 174 ASP A C 1
ATOM 1353 O O . ASP A 1 174 ? -1.351 -7.368 13.768 1.00 93.00 174 ASP A O 1
ATOM 1357 N N . GLY A 1 175 ? 0.803 -7.976 13.530 1.00 92.50 175 GLY A N 1
ATOM 1358 C CA . GLY A 1 175 ? 0.731 -8.302 12.108 1.00 92.50 175 GLY A CA 1
ATOM 1359 C C . GLY A 1 175 ? 0.017 -7.239 11.266 1.00 92.50 175 GLY A C 1
ATOM 1360 O O . GLY A 1 175 ? 0.408 -6.069 11.221 1.00 92.50 175 GLY A O 1
ATOM 1361 N N . ALA A 1 176 ? -1.044 -7.661 10.573 1.00 94.94 176 ALA A N 1
ATOM 1362 C CA . ALA A 1 176 ? -1.818 -6.798 9.686 1.00 94.94 176 ALA A CA 1
ATOM 1363 C C . ALA A 1 176 ? -2.540 -5.663 10.432 1.00 94.94 176 ALA A C 1
ATOM 1365 O O . ALA A 1 176 ? -2.667 -4.566 9.885 1.00 94.94 176 ALA A O 1
ATOM 1366 N N . ALA A 1 177 ? -2.966 -5.883 11.681 1.00 95.75 177 ALA A N 1
ATOM 1367 C CA . ALA A 1 177 ? -3.681 -4.871 12.456 1.00 95.75 177 ALA A CA 1
ATOM 1368 C C . ALA A 1 177 ? -2.808 -3.637 12.719 1.00 95.75 177 ALA A C 1
ATOM 1370 O O . ALA A 1 177 ? -3.281 -2.509 12.593 1.00 95.75 177 ALA A O 1
ATOM 1371 N N . THR A 1 178 ? -1.517 -3.834 12.997 1.00 96.81 178 THR A N 1
ATOM 1372 C CA . THR A 1 178 ? -0.547 -2.744 13.177 1.00 96.81 178 THR A CA 1
ATOM 1373 C C . THR A 1 178 ? -0.416 -1.902 11.906 1.00 96.81 178 THR A C 1
ATOM 1375 O O . THR A 1 178 ? -0.391 -0.672 11.962 1.00 96.81 178 THR A O 1
ATOM 1378 N N . ARG A 1 179 ? -0.401 -2.540 10.726 1.00 95.50 179 ARG A N 1
ATOM 1379 C CA . ARG A 1 179 ? -0.378 -1.818 9.446 1.00 95.50 179 ARG A CA 1
ATOM 1380 C C . ARG A 1 179 ? -1.691 -1.069 9.199 1.00 95.50 179 ARG A C 1
ATOM 1382 O O . ARG A 1 179 ? -1.625 0.093 8.803 1.00 95.50 179 ARG A O 1
ATOM 1389 N N . LEU A 1 180 ? -2.851 -1.672 9.471 1.00 95.69 180 LEU A N 1
ATOM 1390 C CA . LEU A 1 180 ? -4.157 -1.014 9.323 1.00 95.69 180 LEU A CA 1
ATOM 1391 C C . LEU A 1 180 ? -4.301 0.201 10.245 1.00 95.69 180 LEU A C 1
ATOM 1393 O O . LEU A 1 180 ? -4.745 1.251 9.790 1.00 95.69 180 LEU A O 1
ATOM 1397 N N . LEU A 1 181 ? -3.848 0.106 11.498 1.00 97.12 181 LEU A N 1
ATOM 1398 C CA . LEU A 1 181 ? -3.803 1.247 12.418 1.00 97.12 181 LEU A CA 1
ATOM 1399 C C . LEU A 1 181 ? -2.897 2.364 11.890 1.00 97.12 181 LEU A C 1
ATOM 1401 O O . LEU A 1 181 ? -3.273 3.529 11.962 1.00 97.12 181 LEU A O 1
ATOM 1405 N N . SER A 1 182 ? -1.764 2.022 11.269 1.00 96.56 182 SER A N 1
ATOM 1406 C CA . SER A 1 182 ? -0.896 3.021 10.627 1.00 96.56 182 SER A CA 1
ATOM 1407 C C . SER A 1 182 ? -1.525 3.721 9.433 1.00 96.56 182 SER A C 1
ATOM 1409 O O . SER A 1 182 ? -1.174 4.862 9.138 1.00 96.56 182 SER A O 1
ATOM 1411 N N . ILE A 1 183 ? -2.425 3.042 8.723 1.00 95.50 183 ILE A N 1
ATOM 1412 C CA . ILE A 1 183 ? -3.184 3.643 7.628 1.00 95.50 183 ILE A CA 1
ATOM 1413 C C . ILE A 1 183 ? -4.274 4.531 8.222 1.00 95.50 183 ILE A C 1
ATOM 1415 O O . ILE A 1 183 ? -4.359 5.690 7.842 1.00 95.50 183 ILE A O 1
ATOM 1419 N N . ALA A 1 184 ? -5.030 4.034 9.202 1.00 95.38 184 ALA A N 1
ATOM 1420 C CA . ALA A 1 184 ? -6.071 4.784 9.901 1.00 95.38 184 ALA A CA 1
ATOM 1421 C C . ALA A 1 184 ? -5.546 6.082 10.540 1.00 95.38 184 ALA A C 1
ATOM 1423 O O . ALA A 1 184 ? -6.216 7.105 10.504 1.00 95.38 184 ALA A O 1
ATOM 1424 N N . GLU A 1 185 ? -4.338 6.048 11.103 1.00 96.56 185 GLU A N 1
ATOM 1425 C CA . GLU A 1 185 ? -3.687 7.205 11.718 1.00 96.56 185 GLU A CA 1
ATOM 1426 C C . GLU A 1 185 ? -3.280 8.275 10.699 1.00 96.56 185 GLU A C 1
ATOM 1428 O O . GLU A 1 185 ? -3.455 9.464 10.951 1.00 96.56 185 GLU A O 1
ATOM 1433 N N . ARG A 1 186 ? -2.728 7.863 9.551 1.00 95.31 186 ARG A N 1
ATOM 1434 C CA . ARG A 1 186 ? -2.219 8.789 8.525 1.00 95.31 186 ARG A CA 1
ATOM 1435 C C . ARG A 1 186 ? -3.300 9.259 7.557 1.00 95.31 186 ARG A C 1
ATOM 1437 O O . ARG A 1 186 ? -3.211 10.368 7.044 1.00 95.31 186 ARG A O 1
ATOM 1444 N N . ARG A 1 187 ? -4.249 8.376 7.243 1.00 95.06 187 ARG A N 1
ATOM 1445 C CA . ARG A 1 187 ? -5.234 8.491 6.160 1.00 95.06 187 ARG A CA 1
ATOM 1446 C C . ARG A 1 187 ? -6.555 7.799 6.540 1.00 95.06 187 ARG A C 1
ATOM 1448 O O . ARG A 1 187 ? -6.900 6.762 5.958 1.00 95.06 187 ARG A O 1
ATOM 1455 N N . PRO A 1 188 ? -7.290 8.319 7.541 1.00 92.75 188 PRO A N 1
ATOM 1456 C CA . PRO A 1 188 ? -8.532 7.708 8.023 1.00 92.75 188 PRO A CA 1
ATOM 1457 C C . PRO A 1 188 ? -9.616 7.605 6.940 1.00 92.75 188 PRO A C 1
ATOM 1459 O O . PRO A 1 188 ? -10.451 6.704 6.990 1.00 92.75 188 PRO A O 1
ATOM 1462 N N . GLU A 1 189 ? -9.596 8.470 5.925 1.00 93.12 189 GLU A N 1
ATOM 1463 C CA . GLU A 1 189 ? -10.542 8.439 4.809 1.00 93.12 189 GLU A CA 1
ATOM 1464 C C . GLU A 1 189 ? -10.510 7.115 4.032 1.00 93.12 189 GLU A C 1
ATOM 1466 O O . GLU A 1 189 ? -11.556 6.655 3.584 1.00 93.12 189 GLU A O 1
ATOM 1471 N N . ILE A 1 190 ? -9.347 6.452 3.949 1.00 93.25 190 ILE A N 1
ATOM 1472 C CA . ILE A 1 190 ? -9.192 5.179 3.228 1.00 93.25 190 ILE A CA 1
ATOM 1473 C C . ILE A 1 190 ? -9.991 4.063 3.905 1.00 93.25 190 ILE A C 1
ATOM 1475 O O . ILE A 1 190 ? -10.691 3.302 3.239 1.00 93.25 190 ILE A O 1
ATOM 1479 N N . ILE A 1 191 ? -9.889 3.946 5.233 1.00 91.00 191 ILE A N 1
ATOM 1480 C CA . ILE A 1 191 ? -10.592 2.886 5.971 1.00 91.00 191 ILE A CA 1
ATOM 1481 C C . ILE A 1 191 ? -12.100 3.150 6.031 1.00 91.00 191 ILE A C 1
ATOM 1483 O O . ILE A 1 191 ? -12.890 2.210 6.018 1.00 91.00 191 ILE A O 1
ATOM 1487 N N . LEU A 1 192 ? -12.502 4.425 6.047 1.00 89.81 192 LEU A N 1
ATOM 1488 C CA . LEU A 1 192 ? -13.903 4.834 5.996 1.00 89.81 192 LEU A CA 1
ATOM 1489 C C . LEU A 1 192 ? -14.525 4.517 4.629 1.00 89.81 192 LEU A C 1
ATOM 1491 O O . LEU A 1 192 ? -15.627 3.975 4.576 1.00 89.81 192 LEU A O 1
ATOM 1495 N N . GLU A 1 193 ? -13.813 4.807 3.536 1.00 88.88 193 GLU A N 1
ATOM 1496 C CA . GLU A 1 193 ? -14.250 4.481 2.174 1.00 88.88 193 GLU A CA 1
ATOM 1497 C C . GLU A 1 193 ? -14.355 2.968 1.960 1.00 88.88 193 GLU A C 1
ATOM 1499 O O . GLU A 1 193 ? -15.364 2.491 1.445 1.00 88.88 193 GLU A O 1
ATOM 1504 N N . ALA A 1 194 ? -13.353 2.200 2.398 1.00 83.62 194 ALA A N 1
ATOM 1505 C CA . ALA A 1 194 ? -13.325 0.749 2.215 1.00 83.62 194 ALA A CA 1
ATOM 1506 C C . ALA A 1 194 ? -14.528 0.036 2.862 1.00 83.62 194 ALA A C 1
ATOM 1508 O O . ALA A 1 194 ? -15.000 -0.979 2.349 1.00 83.62 194 ALA A O 1
ATOM 1509 N N . ALA A 1 195 ? -15.040 0.576 3.972 1.00 78.50 195 ALA A N 1
ATOM 1510 C CA . ALA A 1 195 ? -16.209 0.054 4.673 1.00 78.50 195 ALA A CA 1
ATOM 1511 C C . ALA A 1 195 ? -17.548 0.596 4.138 1.00 78.50 195 ALA A C 1
ATOM 1513 O O . ALA A 1 195 ? -18.608 0.038 4.439 1.00 78.50 195 ALA A O 1
ATOM 1514 N N . ALA A 1 196 ? -17.534 1.675 3.349 1.00 75.56 196 ALA A N 1
ATOM 1515 C CA . ALA A 1 196 ? -18.733 2.252 2.763 1.00 75.56 196 ALA A CA 1
ATOM 1516 C C . ALA A 1 196 ? -19.246 1.356 1.624 1.00 75.56 196 ALA A C 1
ATOM 1518 O O . ALA A 1 196 ? -18.889 1.502 0.456 1.00 75.56 196 ALA A O 1
ATOM 1519 N N . SER A 1 197 ? -20.141 0.420 1.947 1.00 61.81 197 SER A N 1
ATOM 1520 C CA . SER A 1 197 ? -20.924 -0.282 0.930 1.00 61.81 197 SER A CA 1
ATOM 1521 C C . SER A 1 197 ? -21.625 0.745 0.030 1.00 61.81 197 SER A C 1
ATOM 1523 O O . SER A 1 197 ? -22.339 1.609 0.548 1.00 61.81 197 SER A O 1
ATOM 1525 N N . ARG A 1 198 ? -21.474 0.649 -1.301 1.00 54.16 198 ARG A N 1
ATOM 1526 C CA . ARG A 1 198 ? -22.322 1.396 -2.248 1.00 54.16 198 ARG A CA 1
ATOM 1527 C C . ARG A 1 198 ? -23.778 0.981 -2.003 1.00 54.16 198 ARG A C 1
ATOM 1529 O O . ARG A 1 198 ? -24.192 -0.086 -2.432 1.00 54.16 198 ARG A O 1
ATOM 1536 N N . GLY A 1 199 ? -24.482 1.804 -1.228 1.00 44.97 199 GLY A N 1
ATOM 1537 C CA . GLY A 1 199 ? -25.884 1.762 -0.808 1.00 44.97 199 GLY A CA 1
ATOM 1538 C C . GLY A 1 199 ? -26.748 0.543 -1.159 1.00 44.97 199 GLY A C 1
ATOM 1539 O O . GLY A 1 199 ? -27.099 0.328 -2.315 1.00 44.97 199 GLY A O 1
ATOM 1540 N N . LYS A 1 200 ? -27.323 -0.087 -0.125 1.00 40.44 200 LYS A N 1
ATOM 1541 C CA . LYS A 1 200 ? -28.769 -0.355 -0.176 1.00 40.44 200 LYS A CA 1
ATOM 1542 C C . LYS A 1 200 ? -29.465 1.008 -0.281 1.00 40.44 200 LYS A C 1
ATOM 1544 O O . LYS A 1 200 ? -29.335 1.824 0.629 1.00 40.44 200 LYS A O 1
ATOM 1549 N N . GLN A 1 201 ? -30.153 1.274 -1.393 1.00 38.16 201 GLN A N 1
ATOM 1550 C CA . GLN A 1 201 ? -31.101 2.388 -1.474 1.00 38.16 201 GLN A CA 1
ATOM 1551 C C . GLN A 1 201 ? -32.123 2.263 -0.329 1.00 38.16 201 GLN A C 1
ATOM 1553 O O . GLN A 1 201 ? -32.546 1.144 -0.029 1.00 38.16 201 GLN A O 1
ATOM 1558 N N . PRO A 1 202 ? -32.553 3.368 0.305 1.00 40.56 202 PRO A N 1
ATOM 1559 C CA . PRO A 1 202 ? -33.700 3.331 1.195 1.00 40.56 202 PRO A CA 1
ATOM 1560 C C . PRO A 1 202 ? -34.948 3.077 0.344 1.00 40.56 202 PRO A C 1
ATOM 1562 O O . PRO A 1 202 ? -35.489 3.985 -0.287 1.00 40.56 202 PRO A O 1
ATOM 1565 N N . GLU A 1 203 ? -35.393 1.823 0.298 1.00 44.19 203 GLU A N 1
ATOM 1566 C CA . GLU A 1 203 ? -36.704 1.448 -0.216 1.00 44.19 203 GLU A CA 1
ATOM 1567 C C . GLU A 1 203 ? -37.766 2.080 0.692 1.00 44.19 203 GLU A C 1
ATOM 1569 O O . GLU A 1 203 ? -38.138 1.563 1.739 1.00 44.19 203 GLU A O 1
ATOM 1574 N N . ARG A 1 204 ? -38.146 3.306 0.328 1.00 40.91 204 ARG A N 1
ATOM 1575 C CA . ARG A 1 204 ? -39.522 3.794 0.264 1.00 40.91 204 ARG A CA 1
ATOM 1576 C C . ARG A 1 204 ? -40.475 3.111 1.259 1.00 40.91 204 ARG A C 1
ATOM 1578 O O . ARG A 1 204 ? -41.381 2.387 0.861 1.00 40.91 204 ARG A O 1
ATOM 1585 N N . LEU A 1 205 ? -40.353 3.451 2.544 1.00 43.47 205 LEU A N 1
ATOM 1586 C CA . LEU A 1 205 ? -41.509 3.441 3.442 1.00 43.47 205 LEU A CA 1
ATOM 1587 C C . LEU A 1 205 ? -42.422 4.583 2.991 1.00 43.47 205 LEU A C 1
ATOM 1589 O O . LEU A 1 205 ? -42.345 5.716 3.469 1.00 43.47 205 LEU A O 1
ATOM 1593 N N . ALA A 1 206 ? -43.216 4.278 1.966 1.00 38.88 206 ALA A N 1
ATOM 1594 C CA . ALA A 1 206 ? -44.364 5.059 1.572 1.00 38.88 206 ALA A CA 1
ATOM 1595 C C . ALA A 1 206 ? -45.251 5.225 2.808 1.00 38.88 206 ALA A C 1
ATOM 1597 O O . ALA A 1 206 ? -45.874 4.282 3.287 1.00 38.88 206 ALA A O 1
ATOM 1598 N N . ARG A 1 207 ? -45.275 6.453 3.323 1.00 41.69 207 ARG A N 1
ATOM 1599 C CA . ARG A 1 207 ? -46.472 6.985 3.952 1.00 41.69 207 ARG A CA 1
ATOM 1600 C C . ARG A 1 207 ? -47.554 7.015 2.880 1.00 41.69 207 ARG A C 1
ATOM 1602 O O . ARG A 1 207 ? -47.406 7.770 1.923 1.00 41.69 207 ARG A O 1
ATOM 1609 N N . THR A 1 208 ? -48.597 6.229 3.074 1.00 43.28 208 THR A N 1
ATOM 1610 C CA . THR A 1 208 ? -49.963 6.533 2.645 1.00 43.28 208 THR A CA 1
ATOM 1611 C C . THR A 1 208 ? -50.889 5.815 3.621 1.00 43.28 208 THR A C 1
ATOM 1613 O O . THR A 1 208 ? -50.859 4.587 3.672 1.00 43.28 208 THR A O 1
ATOM 1616 N N . ASP A 1 209 ? -51.603 6.658 4.369 1.00 45.16 209 ASP A N 1
ATOM 1617 C CA . ASP A 1 209 ? -52.842 6.506 5.148 1.00 45.16 209 ASP A CA 1
ATOM 1618 C C . ASP A 1 209 ? -52.916 5.510 6.319 1.00 45.16 209 ASP A C 1
ATOM 1620 O O . ASP A 1 209 ? -52.981 4.280 6.106 1.00 45.16 209 ASP A O 1
#

pLDDT: mean 75.23, std 23.27, range [26.81, 98.5]

Solvent-accessible surface area (backbone atoms only — not comparable to full-atom values): 12620 Å² total; per-residue (Å²): 143,81,85,83,75,84,83,69,57,78,53,55,62,57,51,48,56,52,48,54,52,53,54,50,57,56,55,73,68,56,93,50,75,71,58,52,56,55,46,59,70,66,61,58,78,83,78,63,78,45,74,64,57,51,53,57,44,68,55,41,59,78,46,79,45,79,37,84,90,77,61,28,28,41,26,37,29,83,68,44,81,72,55,67,43,54,19,77,40,70,68,52,15,48,54,40,38,53,53,52,48,41,55,50,52,52,54,30,55,77,66,73,42,91,72,71,70,54,62,83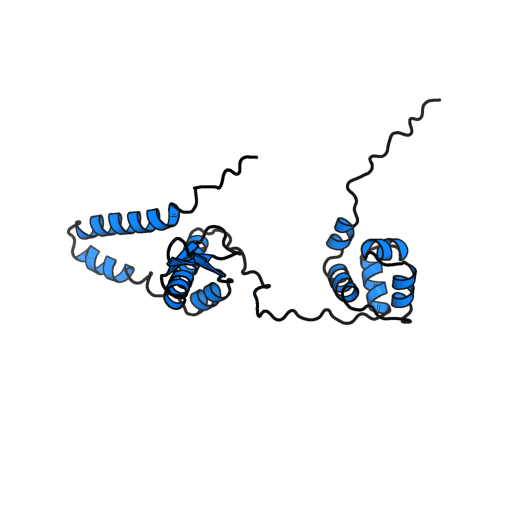,81,46,96,87,57,86,77,81,77,62,70,88,62,55,27,64,58,52,47,47,42,39,54,77,62,74,52,54,66,57,57,48,12,59,50,69,72,47,53,51,66,55,46,50,33,26,53,66,56,78,41,70,70,56,77,67,53,28,48,51,51,54,40,40,61,78,43,43,66,57,42,54,54,74,60,55,69,86,63,85,73,85,79,74,83,71,85,77,135

Secondary structure (DSSP, 8-state):
-------SSHHHHHHHHHHHHHHHHHHHHS--HHHHHHHHHGGGSSS---HHHHHHHTTS--EEEEETTTTEEEEE-TTSTT-EEEESSHHHHHHHHHHHHHHHHHHHHHTTPPPPPPPS-STTPPPPPPPP--HHHHHHHHHHTT--HHHHHHHTTS-HHHHHHHHTTSS---HHHHHHHHHHHH-HHHHHHHH--S-----------

Mean predicted aligned error: 16.47 Å

Radius of gyration: 28.21 Å; Cα contacts (8 Å, |Δi|>4): 177; chains: 1; bounding box: 84×47×76 Å

Nearest PDB structures (foldseek):
  5j9i-assembly2_C  TM=9.330E-01  e=5.239E-04  Vibrio cholerae
  5j9i-assembly1_B  TM=9.305E-01  e=1.044E-03  Vibrio cholerae
  8a0x-assembly1_B  TM=7.193E-01  e=5.909E-05  Vibrio cholerae
  5j9i-assembly4_G  TM=9.279E-01  e=1.750E-03  Vibrio cholerae
  5jaa-assembly1_B  TM=6.958E-01  e=1.661E-04  Vibrio cholerae O1 biovar El Tor str. N16961

Sequence (209 aa):
MSRRRSRVTMVMIQGYQEKQVREAIARSQSANPAEREHAIENQHSSDNVTAEELAQARSYAMEMEWSPEDAIFVVSFPDVPGVRTHGTTREDAAAMGDDAIITWLTAMIDAGRPVPPPSPYSDGVTVDPPPGYDANRIREIRRSSNVSQRIFADLLNVSLATVRSWEQGARTPDGAATRLLSIAERRPEIILEAAASRGKQPERLARTD

Foldseek 3Di:
DDDPDDPDQVCPVVVVVVVVVVVVVVVVPDDDPVVVVVCVVVVCPVPPCDPVLLVQLVLFDWDWDQDPPVQWIKIDTPQDPRQIDIDNDPVRRVVRSSVSSSVVVVVCVVVVHDRGHHDCDDPPRDDDDQDWDALVLLVVLCVVLVDDLCVVCLLLVHDSVVSVCRNVRVDTDDDVSSVVSSCSNVPVVVSVVVSDDPDPDPPDPDDDD